Protein AF-G8PJ37-F1 (afdb_monomer_lite)

pLDDT: mean 76.06, std 13.36, range [29.97, 95.06]

Sequence (248 aa):
MKIIFITLLVLAIAFAAFYSIRQGMFDAERVRLVRMLTNNDTRAIQVARAIEAGVTEEKSDTIFKAAGDEFDIELDNKSVTLAWYLIEFFAYTHPEHAYFDWKDNSEDIGPEFDDMLKAHGISKRPDMDLLMQHEMEFASEHTAFPVNLAHYAPIFDKAGLALVTLDANWDSYYVFVVEKSTAYAWRNVTIEDPNKEDRLIIQIVTPPQEDLSKAQDLDEVFDLMMSSPGRIPVPYSASLPLKKILTL

Structure (mmCIF, N/CA/C/O backbone):
data_AF-G8PJ37-F1
#
_entry.id   AF-G8PJ37-F1
#
loop_
_atom_site.group_PDB
_atom_site.id
_atom_site.type_symbol
_atom_site.label_atom_id
_atom_site.label_alt_id
_atom_site.label_comp_id
_atom_site.l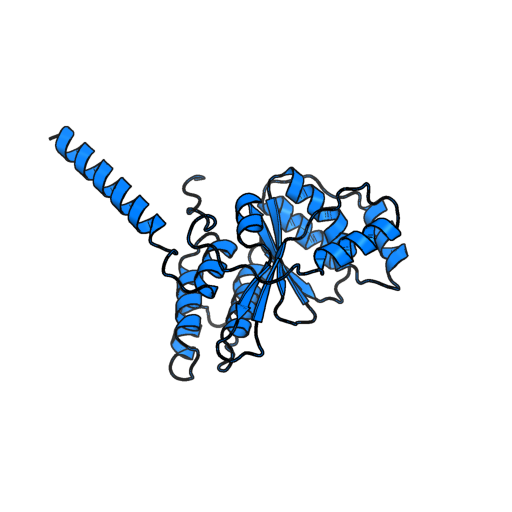abel_asym_id
_atom_site.label_entity_id
_atom_site.label_seq_id
_atom_site.pdbx_PDB_ins_code
_atom_site.Cartn_x
_atom_site.Cartn_y
_atom_site.Cartn_z
_atom_site.occupancy
_atom_site.B_iso_or_equiv
_atom_site.auth_seq_id
_atom_site.auth_comp_id
_atom_site.auth_asym_id
_atom_site.auth_atom_id
_atom_site.pdbx_PDB_model_num
ATOM 1 N N . MET A 1 1 ? -44.346 23.194 -5.898 1.00 58.66 1 MET A N 1
ATOM 2 C CA . MET A 1 1 ? -44.006 21.756 -5.782 1.00 58.66 1 MET A CA 1
ATOM 3 C C . MET A 1 1 ? -42.632 21.415 -6.368 1.00 58.66 1 MET A C 1
ATOM 5 O O . MET A 1 1 ? -41.792 20.971 -5.604 1.00 58.66 1 MET A O 1
ATOM 9 N N . LYS A 1 2 ? -42.340 21.695 -7.654 1.00 54.59 2 LYS A N 1
ATOM 10 C CA . LYS A 1 2 ? -41.010 21.431 -8.262 1.00 54.59 2 LYS A CA 1
ATOM 11 C C . LYS A 1 2 ? -39.829 22.117 -7.553 1.00 54.59 2 LYS A C 1
ATOM 13 O O . LYS A 1 2 ? -38.815 21.475 -7.338 1.00 54.59 2 LYS A O 1
ATOM 18 N N . ILE A 1 3 ? -39.978 23.381 -7.141 1.00 68.56 3 ILE A N 1
ATOM 19 C CA . ILE A 1 3 ? -38.906 24.135 -6.459 1.00 68.56 3 ILE A CA 1
ATOM 20 C C . ILE A 1 3 ? -38.552 23.496 -5.108 1.00 68.56 3 ILE A C 1
ATOM 22 O O . ILE A 1 3 ? -37.389 23.235 -4.855 1.00 68.56 3 ILE A O 1
ATOM 26 N N . ILE A 1 4 ? -39.554 23.137 -4.298 1.00 73.31 4 ILE A N 1
ATOM 27 C CA . ILE A 1 4 ? -39.364 22.483 -2.989 1.00 73.31 4 ILE A CA 1
ATOM 28 C C . ILE A 1 4 ? -38.651 21.132 -3.141 1.00 73.31 4 ILE A C 1
ATOM 30 O O . ILE A 1 4 ? -37.769 20.806 -2.354 1.00 73.31 4 ILE A O 1
ATOM 34 N N . PHE A 1 5 ? -38.999 20.365 -4.178 1.00 72.69 5 PHE A N 1
ATOM 35 C CA . PHE A 1 5 ? -38.374 19.073 -4.457 1.00 72.69 5 PHE A CA 1
ATOM 36 C C . PHE A 1 5 ? -36.902 19.222 -4.870 1.00 72.69 5 PHE A C 1
ATOM 38 O O . PHE A 1 5 ? -36.055 18.467 -4.405 1.00 72.69 5 PHE A O 1
ATOM 45 N N . ILE A 1 6 ? -36.579 20.238 -5.679 1.00 74.00 6 ILE A N 1
ATOM 46 C CA . ILE A 1 6 ? -35.195 20.561 -6.058 1.00 74.00 6 ILE A CA 1
ATOM 47 C C . ILE A 1 6 ? -34.399 21.023 -4.832 1.00 74.00 6 ILE A C 1
ATOM 49 O O . ILE A 1 6 ? -33.277 20.572 -4.636 1.00 74.00 6 ILE A O 1
ATOM 53 N N . THR A 1 7 ? -34.975 21.863 -3.967 1.00 73.81 7 THR A N 1
ATOM 54 C CA . THR A 1 7 ? -34.299 22.330 -2.748 1.00 73.81 7 THR A CA 1
ATOM 55 C C . THR A 1 7 ? -34.031 21.187 -1.767 1.00 73.81 7 THR A C 1
ATOM 57 O O . THR A 1 7 ? -32.933 21.112 -1.228 1.00 73.81 7 THR A O 1
ATOM 60 N N . LEU A 1 8 ? -34.983 20.264 -1.576 1.00 74.38 8 LEU A N 1
ATOM 61 C CA . LEU A 1 8 ? -34.795 19.070 -0.740 1.00 74.38 8 LEU A CA 1
ATOM 62 C C . LEU A 1 8 ? -33.757 18.110 -1.322 1.00 74.38 8 LEU A C 1
ATOM 64 O O . LEU A 1 8 ? -32.950 17.572 -0.571 1.00 74.38 8 LEU A O 1
ATOM 68 N N . LEU A 1 9 ? -33.737 17.928 -2.644 1.00 70.75 9 LEU A N 1
ATOM 69 C CA . LEU A 1 9 ? -32.734 17.105 -3.316 1.00 70.75 9 LEU A CA 1
ATOM 70 C C . LEU A 1 9 ? -31.332 17.718 -3.182 1.00 70.75 9 LEU A C 1
ATOM 72 O O . LEU A 1 9 ? -30.391 17.012 -2.841 1.00 70.75 9 LEU A O 1
ATOM 76 N N . VAL A 1 10 ? -31.194 19.033 -3.370 1.00 72.56 10 VAL A N 1
ATOM 77 C CA . VAL A 1 10 ? -29.923 19.752 -3.180 1.00 72.56 10 VAL A CA 1
ATOM 78 C C . VAL A 1 10 ? -29.470 19.700 -1.721 1.00 72.56 10 VAL A C 1
ATOM 80 O O . VAL A 1 10 ? -28.292 19.475 -1.474 1.00 72.56 10 VAL A O 1
ATOM 83 N N . LEU A 1 11 ? -30.380 19.836 -0.751 1.00 71.50 11 LEU A N 1
ATOM 84 C CA . LEU A 1 11 ? -30.057 19.678 0.671 1.00 71.50 11 LEU A CA 1
ATOM 85 C C . LEU A 1 11 ? -29.665 18.243 1.020 1.00 71.50 11 LEU A C 1
ATOM 87 O O . LEU A 1 11 ? -28.733 18.058 1.789 1.00 71.50 11 LEU A O 1
ATOM 91 N N . ALA A 1 12 ? -30.325 17.235 0.450 1.00 65.50 12 ALA A N 1
ATOM 92 C CA . ALA A 1 12 ? -29.968 15.835 0.654 1.00 65.50 12 ALA A CA 1
ATOM 93 C C . ALA A 1 12 ? -28.603 15.505 0.033 1.00 65.50 12 ALA A C 1
ATOM 95 O O . ALA A 1 12 ? -27.807 14.822 0.667 1.00 65.50 12 ALA A O 1
ATOM 96 N N . ILE A 1 13 ? -28.295 16.041 -1.153 1.00 66.25 13 ILE A N 1
ATOM 97 C CA . ILE A 1 13 ? -26.982 15.904 -1.801 1.00 66.25 13 ILE A CA 1
ATOM 98 C C . ILE A 1 13 ? -25.911 16.648 -1.001 1.00 66.25 13 ILE A C 1
ATOM 100 O O . ILE A 1 13 ? -24.858 16.084 -0.735 1.00 66.25 13 ILE A O 1
ATOM 104 N N . ALA A 1 14 ? -26.176 17.882 -0.566 1.00 60.84 14 ALA A N 1
ATOM 105 C CA . ALA A 1 14 ? -25.247 18.661 0.247 1.00 60.84 14 ALA A CA 1
ATOM 106 C C . ALA A 1 14 ? -25.023 18.017 1.620 1.00 60.84 14 ALA A C 1
ATOM 108 O O . ALA A 1 14 ? -23.898 17.992 2.102 1.00 60.84 14 ALA A O 1
ATOM 109 N N . PHE A 1 15 ? -26.063 17.445 2.231 1.00 61.25 15 PHE A N 1
ATOM 110 C CA . PHE A 1 15 ? -25.960 16.718 3.490 1.00 61.25 15 PHE A CA 1
ATOM 111 C C . PHE A 1 15 ? -25.233 15.387 3.307 1.00 61.25 15 PHE A C 1
ATOM 113 O O . PHE A 1 15 ? -24.365 15.078 4.109 1.00 61.25 15 PHE A O 1
ATOM 120 N N . ALA A 1 16 ? -25.502 14.630 2.242 1.00 54.88 16 ALA A N 1
ATOM 121 C CA . ALA A 1 16 ? -24.780 13.400 1.927 1.00 54.88 16 ALA A CA 1
ATOM 122 C C . ALA A 1 16 ? -23.306 13.674 1.596 1.00 54.88 16 ALA A C 1
ATOM 124 O O . ALA A 1 16 ? -22.433 12.958 2.079 1.00 54.88 16 ALA A O 1
ATOM 125 N N . ALA A 1 17 ? -23.012 14.740 0.848 1.00 53.41 17 ALA A N 1
ATOM 126 C CA . ALA A 1 17 ? -21.655 15.190 0.559 1.00 53.41 17 ALA A CA 1
ATOM 127 C C . ALA A 1 17 ? -20.948 15.657 1.837 1.00 53.41 17 ALA A C 1
ATOM 129 O O . ALA A 1 17 ? -19.848 15.205 2.126 1.00 53.41 17 ALA A O 1
ATOM 130 N N . PHE A 1 18 ? -21.598 16.479 2.663 1.00 56.69 18 PHE A N 1
ATOM 131 C CA . PHE A 1 18 ? -21.053 16.942 3.941 1.00 56.69 18 PHE A CA 1
ATOM 132 C C . PHE A 1 18 ? -20.860 15.800 4.947 1.00 56.69 18 PHE A C 1
ATOM 134 O O . PHE A 1 18 ? -19.875 15.776 5.680 1.00 56.69 18 PHE A O 1
ATOM 141 N N . TYR A 1 19 ? -21.771 14.829 4.969 1.00 52.56 19 TYR A N 1
ATOM 142 C CA . TYR A 1 19 ? -21.678 13.636 5.803 1.00 52.56 19 TYR A CA 1
ATOM 143 C C . TYR A 1 19 ? -20.553 12.719 5.324 1.00 52.56 19 TYR A C 1
ATOM 145 O O . TYR A 1 19 ? -19.782 12.250 6.149 1.00 52.56 19 TYR A O 1
ATOM 153 N N . SER A 1 20 ? -20.385 12.547 4.010 1.00 51.16 20 SER A N 1
ATOM 154 C CA . SER A 1 20 ? -19.266 11.796 3.421 1.00 51.16 20 SER A CA 1
ATOM 155 C C . SER A 1 20 ? -17.921 12.488 3.669 1.00 51.16 20 SER A C 1
ATOM 157 O O . SER A 1 20 ? -16.950 11.823 3.992 1.00 51.16 20 SER A O 1
ATOM 159 N N . ILE A 1 21 ? -17.877 13.825 3.625 1.00 50.47 21 ILE A N 1
ATOM 160 C CA . ILE A 1 21 ? -16.694 14.630 3.979 1.00 50.47 21 ILE A CA 1
ATOM 161 C C . ILE A 1 21 ? -16.389 14.543 5.487 1.00 50.47 21 ILE A C 1
ATOM 163 O O . ILE A 1 21 ? -15.227 14.541 5.888 1.00 50.47 21 ILE A O 1
ATOM 167 N N . ARG A 1 22 ? -17.413 14.448 6.349 1.00 56.88 22 ARG A N 1
ATOM 168 C CA . ARG A 1 22 ? -17.234 14.222 7.795 1.00 56.88 22 ARG A CA 1
ATOM 169 C C . ARG A 1 22 ? -16.899 12.772 8.153 1.00 56.88 22 ARG A C 1
ATOM 171 O O . ARG A 1 22 ? -16.320 12.548 9.217 1.00 56.88 22 ARG A O 1
ATOM 178 N N . GLN A 1 23 ? -17.244 11.800 7.309 1.00 56.50 23 GLN A N 1
ATOM 179 C CA . GLN A 1 23 ? -16.864 10.398 7.477 1.00 56.50 23 GLN A CA 1
ATOM 180 C C . GLN A 1 23 ? -15.371 10.230 7.186 1.00 56.50 23 GLN A C 1
ATOM 182 O O . GLN A 1 23 ? -14.962 10.035 6.051 1.00 56.50 23 GLN A O 1
ATOM 187 N N . GLY A 1 24 ? -14.551 10.305 8.229 1.00 58.78 24 GLY A N 1
ATOM 188 C CA . GLY A 1 24 ? -13.107 10.090 8.124 1.00 58.78 24 GLY A CA 1
ATOM 189 C C . GLY A 1 24 ? -12.291 11.150 8.843 1.00 58.78 24 GLY A C 1
ATOM 190 O O . GLY A 1 24 ? -11.240 10.839 9.380 1.00 58.78 24 GLY A O 1
ATOM 191 N N . MET A 1 25 ? -12.797 12.380 8.950 1.00 65.31 25 MET A N 1
ATOM 192 C CA . MET A 1 25 ? -12.026 13.492 9.521 1.00 65.31 25 MET A CA 1
ATOM 193 C C . MET A 1 25 ? -11.820 13.383 11.044 1.00 65.31 25 MET A C 1
ATOM 195 O O . MET A 1 25 ? -10.846 13.905 11.575 1.00 65.31 25 MET A O 1
ATOM 199 N N . PHE A 1 26 ? -12.737 12.706 11.742 1.00 71.19 26 PHE A N 1
ATOM 200 C CA . PHE A 1 26 ? -12.644 12.403 13.180 1.00 71.19 26 PHE A CA 1
ATOM 201 C C . PHE A 1 26 ? -12.265 10.947 13.460 1.00 71.19 26 PHE A C 1
ATOM 203 O O . PHE A 1 26 ? -12.240 10.532 14.616 1.00 71.19 26 PHE A O 1
ATOM 210 N N . ASP A 1 27 ? -12.032 10.159 12.411 1.00 79.62 27 ASP A N 1
ATOM 211 C CA . ASP A 1 27 ? -11.590 8.787 12.589 1.00 79.62 27 ASP A CA 1
ATOM 212 C C . ASP A 1 27 ? -10.133 8.786 13.078 1.00 79.62 27 ASP A C 1
ATOM 214 O O . ASP A 1 27 ? -9.320 9.640 12.703 1.00 79.62 27 ASP A O 1
ATOM 218 N N . ALA A 1 28 ? -9.797 7.807 13.919 1.00 84.62 28 ALA A N 1
ATOM 219 C CA . ALA A 1 28 ? -8.421 7.588 14.338 1.00 84.62 28 ALA A CA 1
ATOM 220 C C . ALA A 1 28 ? -7.507 7.354 13.124 1.00 84.62 28 ALA A C 1
ATOM 222 O O . ALA A 1 28 ? -7.957 6.975 12.041 1.00 84.62 28 ALA A O 1
ATOM 223 N N . GLU A 1 29 ? -6.208 7.570 13.305 1.00 85.44 29 GLU A N 1
ATOM 224 C CA . GLU A 1 29 ? -5.195 7.469 12.245 1.00 85.44 29 GLU A CA 1
ATOM 225 C C . GLU A 1 29 ? -5.228 6.113 11.526 1.00 85.44 29 GLU A C 1
ATOM 227 O O . GLU A 1 29 ? -5.311 6.077 10.300 1.00 85.44 29 GLU A O 1
ATOM 232 N N . ARG A 1 30 ? -5.301 5.012 12.286 1.00 87.44 30 ARG A N 1
ATOM 233 C CA . ARG A 1 30 ? -5.456 3.640 11.770 1.00 87.44 30 ARG A CA 1
ATOM 234 C C . ARG A 1 30 ? -6.710 3.458 10.912 1.00 87.44 30 ARG A C 1
ATOM 236 O O . ARG A 1 30 ? -6.659 2.861 9.845 1.00 87.44 30 ARG A O 1
ATOM 243 N N . VAL A 1 31 ? -7.839 4.030 11.323 1.00 87.69 31 VAL A N 1
ATOM 244 C CA . VAL A 1 31 ? -9.095 3.946 10.560 1.00 87.69 31 VAL A CA 1
ATOM 245 C C . VAL A 1 31 ? -9.014 4.775 9.273 1.00 87.69 31 VAL A C 1
ATOM 247 O O . VAL A 1 31 ? -9.519 4.353 8.232 1.00 87.69 31 VAL A O 1
ATOM 250 N N . ARG A 1 32 ? -8.355 5.940 9.312 1.00 85.25 32 ARG A N 1
ATOM 251 C CA . ARG A 1 32 ? -8.087 6.754 8.117 1.00 85.25 32 ARG A CA 1
ATOM 252 C C . ARG A 1 32 ? -7.156 6.037 7.134 1.00 85.25 32 ARG A C 1
ATOM 254 O O . ARG A 1 32 ? -7.421 6.095 5.936 1.00 85.25 32 ARG A O 1
ATOM 261 N N . LEU A 1 33 ? -6.144 5.320 7.627 1.00 86.56 33 LEU A N 1
ATOM 262 C CA . LEU A 1 33 ? -5.297 4.452 6.807 1.00 86.56 33 LEU A CA 1
ATOM 263 C C . LEU A 1 33 ? -6.152 3.403 6.085 1.00 86.56 33 LEU A C 1
ATOM 265 O O . LEU A 1 33 ? -6.134 3.353 4.862 1.00 86.56 33 LEU A O 1
ATOM 269 N N . VAL A 1 34 ? -6.995 2.650 6.800 1.00 89.06 34 VAL A N 1
ATOM 270 C CA . VAL A 1 34 ? -7.871 1.645 6.165 1.00 89.06 34 VAL A CA 1
ATOM 271 C C . VAL A 1 34 ? -8.777 2.250 5.101 1.00 89.06 34 VAL A C 1
ATOM 273 O O . VAL A 1 34 ? -8.936 1.670 4.030 1.00 89.06 34 VAL A O 1
ATOM 276 N N . ARG A 1 35 ? -9.344 3.437 5.339 1.00 87.06 35 ARG A N 1
ATOM 277 C CA . ARG A 1 35 ? -10.140 4.136 4.318 1.00 87.06 35 ARG A CA 1
ATOM 278 C C . ARG A 1 35 ? -9.349 4.417 3.050 1.00 87.06 35 ARG A C 1
ATOM 280 O O . ARG A 1 35 ? -9.908 4.276 1.966 1.00 87.06 35 ARG A O 1
ATOM 287 N N . MET A 1 36 ? -8.098 4.847 3.199 1.00 84.31 36 MET A N 1
ATOM 288 C CA . MET A 1 36 ? -7.200 5.105 2.079 1.00 84.31 36 MET A CA 1
ATOM 289 C C . MET A 1 36 ? -6.943 3.825 1.285 1.00 84.31 36 MET A C 1
ATOM 291 O O . MET A 1 36 ? -7.171 3.820 0.080 1.00 84.31 36 MET A O 1
ATOM 295 N N . LEU A 1 37 ? -6.533 2.757 1.972 1.00 85.88 37 LEU A N 1
ATOM 296 C CA . LEU A 1 37 ? -6.160 1.478 1.364 1.00 85.88 37 LEU A CA 1
ATOM 297 C C . LEU A 1 37 ? -7.330 0.824 0.637 1.00 85.88 37 LEU A C 1
ATOM 299 O O . LEU A 1 37 ? -7.210 0.404 -0.498 1.00 85.88 37 LEU A O 1
ATOM 303 N N . THR A 1 38 ? -8.485 0.793 1.288 1.00 84.25 38 THR A N 1
ATOM 304 C CA . THR A 1 38 ? -9.632 -0.011 0.847 1.00 84.25 38 THR A CA 1
ATOM 305 C C . THR A 1 38 ? -10.645 0.791 0.033 1.00 84.25 38 THR A C 1
ATOM 307 O O . THR A 1 38 ? -11.774 0.352 -0.174 1.00 84.25 38 THR A O 1
ATOM 310 N N . ASN A 1 39 ? -10.296 2.021 -0.370 1.00 80.38 39 ASN A N 1
ATOM 311 C CA . ASN A 1 39 ? -11.197 2.941 -1.072 1.00 80.38 39 ASN A CA 1
ATOM 312 C C . ASN A 1 39 ? -12.551 3.150 -0.342 1.00 80.38 39 ASN A C 1
ATOM 314 O O . ASN A 1 39 ? -13.625 3.212 -0.948 1.00 80.38 39 ASN A O 1
ATOM 318 N N . ASN A 1 40 ? -12.494 3.299 0.985 1.00 80.44 40 ASN A N 1
ATOM 319 C CA . ASN A 1 40 ? -13.634 3.316 1.914 1.00 80.44 40 ASN A CA 1
ATOM 320 C C . ASN A 1 40 ? -14.521 2.059 1.904 1.00 80.44 40 ASN A C 1
ATOM 322 O O . ASN A 1 40 ? -15.756 2.178 1.962 1.00 80.44 40 ASN A O 1
ATOM 326 N N . ASP A 1 41 ? -13.929 0.867 1.894 1.00 83.69 41 ASP A N 1
ATOM 327 C CA . ASP A 1 41 ? -14.702 -0.344 2.146 1.00 83.69 41 ASP A CA 1
ATOM 328 C C . ASP A 1 41 ? -15.376 -0.274 3.528 1.00 83.69 41 ASP A C 1
ATOM 330 O O . ASP A 1 41 ? -14.751 -0.034 4.564 1.00 83.69 41 ASP A O 1
ATOM 334 N N . THR A 1 42 ? -16.700 -0.443 3.550 1.00 82.94 42 THR A N 1
ATOM 335 C CA . THR A 1 42 ? -17.489 -0.231 4.772 1.00 82.94 42 THR A CA 1
ATOM 336 C C . THR A 1 42 ? -17.204 -1.291 5.831 1.00 82.94 42 THR A C 1
ATOM 338 O O . THR A 1 42 ? -17.206 -0.960 7.019 1.00 82.94 42 THR A O 1
ATOM 341 N N . ARG A 1 43 ? -16.950 -2.538 5.423 1.00 83.44 43 ARG A N 1
ATOM 342 C CA . ARG A 1 43 ? -16.651 -3.641 6.338 1.00 83.44 43 ARG A CA 1
ATOM 343 C C . ARG A 1 43 ? -15.259 -3.458 6.932 1.00 83.44 43 ARG A C 1
ATOM 345 O O . ARG A 1 43 ? -15.124 -3.495 8.152 1.00 83.44 43 ARG A O 1
ATOM 352 N N . ALA A 1 44 ? -14.267 -3.125 6.111 1.00 86.88 44 ALA A N 1
ATOM 353 C CA . ALA A 1 44 ? -12.914 -2.855 6.582 1.00 86.88 44 ALA A CA 1
ATOM 354 C C . ALA A 1 44 ? -12.861 -1.682 7.563 1.00 86.88 44 ALA A C 1
ATOM 356 O O . ALA A 1 44 ? -12.217 -1.769 8.606 1.00 86.88 44 ALA A O 1
ATOM 357 N N . ILE A 1 45 ? -13.612 -0.606 7.302 1.00 86.75 45 ILE A N 1
ATOM 358 C CA . ILE A 1 45 ? -13.730 0.517 8.245 1.00 86.75 45 ILE A CA 1
ATOM 359 C C . ILE A 1 45 ? -14.343 0.067 9.580 1.00 86.75 45 ILE A C 1
ATOM 361 O O . ILE A 1 45 ? -13.928 0.547 10.638 1.00 86.75 45 ILE A O 1
ATOM 365 N N . GLN A 1 46 ? -15.352 -0.808 9.556 1.00 85.44 46 GLN A N 1
ATOM 366 C CA . GLN A 1 46 ? -15.969 -1.328 10.781 1.00 85.44 46 GLN A CA 1
ATOM 367 C C . GLN A 1 46 ? -14.973 -2.156 11.597 1.00 85.44 46 GLN A C 1
ATOM 369 O O . GLN A 1 46 ? -14.860 -1.927 12.802 1.00 85.44 46 GLN A O 1
ATOM 374 N N . VAL A 1 47 ? -14.211 -3.036 10.943 1.00 88.25 47 VAL A N 1
ATOM 375 C CA . VAL A 1 47 ? -13.148 -3.831 11.577 1.00 88.25 47 VAL A CA 1
ATOM 376 C C . VAL A 1 47 ? -12.071 -2.921 12.165 1.00 88.25 47 VAL A C 1
ATOM 378 O O . VAL A 1 47 ? -11.764 -3.019 13.350 1.00 88.25 47 VAL A O 1
ATOM 381 N N . ALA A 1 48 ? -11.577 -1.951 11.394 1.00 89.50 48 ALA A N 1
ATOM 382 C CA . ALA A 1 48 ? -10.562 -1.002 11.848 1.00 89.50 48 ALA A CA 1
ATOM 383 C C . ALA A 1 48 ? -11.009 -0.210 13.086 1.00 89.50 48 ALA A C 1
ATOM 385 O O . ALA A 1 48 ? -10.230 0.008 14.011 1.00 89.50 48 ALA A O 1
ATOM 386 N N . ARG A 1 49 ? -12.281 0.209 13.133 1.00 88.12 49 ARG A N 1
ATOM 387 C CA . ARG A 1 49 ? -12.859 0.888 14.305 1.00 88.12 49 ARG A CA 1
ATOM 388 C C . ARG A 1 49 ? -12.974 -0.037 15.512 1.00 88.12 49 ARG A C 1
ATOM 390 O O . ARG A 1 49 ? -12.791 0.430 16.635 1.00 88.12 49 ARG A O 1
ATOM 397 N N . ALA A 1 50 ? -13.285 -1.313 15.293 1.00 86.38 50 ALA A N 1
ATOM 398 C CA . ALA A 1 50 ? -13.347 -2.306 16.357 1.00 86.38 50 ALA A CA 1
ATOM 399 C C . ALA A 1 50 ? -11.953 -2.573 16.955 1.00 86.38 50 ALA A C 1
ATOM 401 O O . ALA A 1 50 ? -11.811 -2.514 18.175 1.00 86.38 50 ALA A O 1
ATOM 402 N N . ILE A 1 51 ? -10.925 -2.736 16.112 1.00 87.88 51 ILE A N 1
ATOM 403 C CA . ILE A 1 51 ? -9.516 -2.850 16.533 1.00 87.88 51 ILE A CA 1
ATOM 404 C C . ILE A 1 51 ? -9.079 -1.588 17.297 1.00 87.88 51 ILE A C 1
ATOM 406 O O . ILE A 1 51 ? -8.510 -1.666 18.389 1.00 87.88 51 ILE A O 1
ATOM 410 N N . GLU A 1 52 ? -9.408 -0.399 16.781 1.00 86.62 52 GLU A N 1
ATOM 411 C CA . GLU A 1 52 ? -9.050 0.873 17.419 1.00 86.62 52 GLU A CA 1
ATOM 412 C C . GLU A 1 52 ? -9.653 1.022 18.825 1.00 86.62 52 GLU A C 1
ATOM 414 O O . GLU A 1 52 ? -8.986 1.512 19.744 1.00 86.62 52 GLU A O 1
ATOM 419 N N . ALA A 1 53 ? -10.887 0.547 19.026 1.00 84.62 53 ALA A N 1
ATOM 420 C CA . ALA A 1 53 ? -11.581 0.565 20.315 1.00 84.62 53 ALA A CA 1
ATOM 421 C C . ALA A 1 53 ? -10.954 -0.360 21.382 1.00 84.62 53 ALA A C 1
ATOM 423 O O . ALA A 1 53 ? -11.431 -0.379 22.525 1.00 84.62 53 ALA A O 1
ATOM 424 N N . GLY A 1 54 ? -9.897 -1.097 21.030 1.00 76.50 54 GLY A N 1
ATOM 425 C CA . GLY A 1 54 ? -9.182 -2.020 21.900 1.00 76.50 54 GLY A CA 1
ATOM 426 C C . GLY A 1 54 ? -9.513 -3.464 21.569 1.00 76.50 54 GLY A C 1
ATOM 427 O O . GLY A 1 54 ? -10.684 -3.848 21.584 1.00 76.50 54 GLY A O 1
ATOM 428 N N . VAL A 1 55 ? -8.465 -4.245 21.329 1.00 75.69 55 VAL A N 1
ATOM 429 C CA . VAL A 1 55 ? -8.546 -5.694 21.229 1.00 75.69 55 VAL A CA 1
ATOM 430 C C . VAL A 1 55 ? -8.488 -6.252 22.654 1.00 75.69 55 VAL A C 1
ATOM 432 O O . VAL A 1 55 ? -7.569 -5.964 23.410 1.00 75.69 55 VAL A O 1
ATOM 435 N N . THR A 1 56 ? -9.533 -6.959 23.070 1.00 75.81 56 THR A N 1
ATOM 436 C CA . THR A 1 56 ? -9.614 -7.647 24.368 1.00 75.81 56 THR A CA 1
ATOM 437 C C . THR A 1 56 ? -10.287 -8.994 24.149 1.00 75.81 56 THR A C 1
ATOM 439 O O . THR A 1 56 ? -11.003 -9.146 23.161 1.00 75.81 56 THR A O 1
ATOM 442 N N . GLU A 1 57 ? -10.143 -9.946 25.074 1.00 77.44 57 GLU A N 1
ATOM 443 C CA . GLU A 1 57 ? -10.871 -11.228 24.994 1.00 77.44 57 GLU A CA 1
ATOM 444 C C . GLU A 1 57 ? -12.395 -11.038 24.859 1.00 77.44 57 GLU A C 1
ATOM 446 O O . GLU A 1 57 ? -13.056 -11.769 24.137 1.00 77.44 57 GLU A O 1
ATOM 451 N N . GLU A 1 58 ? -12.970 -10.016 25.503 1.00 75.81 58 GLU A N 1
ATOM 452 C CA . GLU A 1 58 ? -14.408 -9.714 25.409 1.00 75.81 58 GLU A CA 1
ATOM 453 C C . GLU A 1 58 ? -14.815 -9.147 24.032 1.00 75.81 58 GLU A C 1
ATOM 455 O O . GLU A 1 58 ? -15.964 -9.273 23.604 1.00 75.81 58 GLU A O 1
ATOM 460 N N . LYS A 1 59 ? -13.883 -8.492 23.331 1.00 76.31 59 LYS A N 1
ATOM 461 C CA . LYS A 1 59 ? -14.139 -7.805 22.056 1.00 76.31 59 LYS A CA 1
ATOM 462 C C . LYS A 1 59 ? -13.628 -8.567 20.838 1.00 76.31 59 LYS A C 1
ATOM 464 O O . LYS A 1 59 ? -14.068 -8.245 19.732 1.00 76.31 59 LYS A O 1
ATOM 469 N N . SER A 1 60 ? -12.759 -9.561 21.013 1.00 77.50 60 SER A N 1
ATOM 470 C CA . SER A 1 60 ? -12.205 -10.382 19.932 1.00 77.50 60 SER A CA 1
ATOM 471 C C . SER A 1 60 ? -13.324 -11.018 19.112 1.00 77.50 60 SER A C 1
ATOM 473 O O . SER A 1 60 ? -13.353 -10.827 17.904 1.00 77.50 60 SER A O 1
ATOM 475 N N . ASP A 1 61 ? -14.333 -11.617 19.751 1.00 76.06 61 ASP A N 1
ATOM 476 C CA . ASP A 1 61 ? -15.520 -12.184 19.089 1.00 76.06 61 ASP A CA 1
ATOM 477 C C . ASP A 1 61 ? -16.248 -11.183 18.178 1.00 76.06 61 ASP A C 1
ATOM 479 O O . ASP A 1 61 ? -16.810 -11.546 17.143 1.00 76.06 61 ASP A O 1
ATOM 483 N N . THR A 1 62 ? -16.282 -9.907 18.572 1.00 73.00 62 THR A N 1
ATOM 484 C CA . THR A 1 62 ? -16.917 -8.847 17.775 1.00 73.00 62 THR A CA 1
ATOM 485 C C . THR A 1 62 ? -16.059 -8.484 16.568 1.00 73.00 62 THR A C 1
ATOM 487 O O . THR A 1 62 ? -16.599 -8.252 15.486 1.00 73.00 62 THR A O 1
ATOM 490 N N . ILE A 1 63 ? -14.735 -8.457 16.741 1.00 76.25 63 ILE A N 1
ATOM 491 C CA . ILE A 1 63 ? -13.777 -8.224 15.657 1.00 76.25 63 ILE A CA 1
ATOM 492 C C . ILE A 1 63 ? -13.807 -9.404 14.680 1.00 76.25 63 ILE A C 1
ATOM 494 O O . ILE A 1 63 ? -13.998 -9.161 13.495 1.00 76.25 63 ILE A O 1
ATOM 498 N N . PHE A 1 64 ? -13.748 -10.652 15.155 1.00 79.06 64 PHE A N 1
ATOM 499 C CA . PHE A 1 64 ? -13.877 -11.869 14.343 1.00 79.06 64 PHE A CA 1
ATOM 500 C C . PHE A 1 64 ? -15.159 -11.858 13.512 1.00 79.06 64 PHE A C 1
ATOM 502 O O . PHE A 1 64 ? -15.113 -11.974 12.292 1.00 79.06 64 PHE A O 1
ATOM 509 N N . LYS A 1 65 ? -16.318 -11.599 14.132 1.00 75.00 65 LYS A N 1
ATOM 510 C CA . LYS A 1 65 ? -17.597 -11.512 13.400 1.00 75.00 65 LYS A CA 1
ATOM 511 C C . LYS A 1 65 ? -17.605 -10.436 12.314 1.00 75.00 65 LYS A C 1
ATOM 513 O O . LYS A 1 65 ? -18.324 -10.579 11.327 1.00 75.00 65 LYS A O 1
ATOM 518 N N . ALA A 1 66 ? -16.863 -9.346 12.501 1.00 73.62 66 ALA A N 1
ATOM 519 C CA . ALA A 1 66 ? -16.759 -8.278 11.513 1.00 73.62 66 ALA A CA 1
ATOM 520 C C . ALA A 1 66 ? -15.721 -8.594 10.417 1.00 73.62 66 ALA A C 1
ATOM 522 O O . ALA A 1 66 ? -15.972 -8.318 9.240 1.00 73.62 66 ALA A O 1
ATOM 523 N N . ALA A 1 67 ? -14.581 -9.182 10.784 1.00 72.38 67 ALA A N 1
ATOM 524 C CA . ALA A 1 67 ? -13.454 -9.485 9.904 1.00 72.38 67 ALA A CA 1
ATOM 525 C C . ALA A 1 67 ? -13.701 -10.740 9.055 1.00 72.38 67 ALA A C 1
ATOM 527 O O . ALA A 1 67 ? -13.476 -10.706 7.849 1.00 72.38 67 ALA A O 1
ATOM 528 N N . GLY A 1 68 ? -14.316 -11.774 9.629 1.00 66.50 68 GLY A N 1
ATOM 529 C CA . GLY A 1 68 ? -14.438 -13.120 9.062 1.00 66.50 68 GLY A CA 1
ATOM 530 C C . GLY A 1 68 ? -13.694 -14.149 9.920 1.00 66.50 68 GLY A C 1
ATOM 531 O O . GLY A 1 68 ? -12.851 -13.781 10.733 1.00 66.50 68 GLY A O 1
ATOM 532 N N . ASP A 1 69 ? -14.016 -15.432 9.740 1.00 58.72 69 ASP A N 1
ATOM 533 C CA . ASP A 1 69 ? -13.522 -16.536 10.584 1.00 58.72 69 ASP A CA 1
ATOM 534 C C . ASP A 1 69 ? -12.052 -16.936 10.304 1.00 58.72 69 ASP A C 1
ATOM 536 O O . ASP A 1 69 ? -11.525 -17.824 10.965 1.00 58.72 69 ASP A O 1
ATOM 540 N N . GLU A 1 70 ? -11.390 -16.301 9.332 1.00 61.31 70 GLU A N 1
ATOM 541 C CA . GLU A 1 70 ? -10.056 -16.673 8.819 1.00 61.31 70 GLU A CA 1
ATOM 542 C C . GLU A 1 70 ? -8.908 -15.813 9.392 1.00 61.31 70 GLU A C 1
ATOM 544 O O . GLU A 1 70 ? -7.760 -15.988 9.008 1.00 61.31 70 GLU A O 1
ATOM 549 N N . PHE A 1 71 ? -9.198 -14.878 10.303 1.00 69.56 71 PHE A N 1
ATOM 550 C CA . PHE A 1 71 ? -8.252 -13.851 10.756 1.00 69.56 71 PHE A CA 1
ATOM 551 C C . PHE A 1 71 ? -7.792 -14.053 12.206 1.00 69.56 71 PHE A C 1
ATOM 553 O O . PHE A 1 71 ? -8.590 -13.851 13.115 1.00 69.56 71 PHE A O 1
ATOM 560 N N . ASP A 1 72 ? -6.513 -14.349 12.450 1.00 68.69 72 ASP A N 1
ATOM 561 C CA . ASP A 1 72 ? -5.969 -14.430 13.814 1.00 68.69 72 ASP A CA 1
ATOM 562 C C . ASP A 1 72 ? -5.791 -13.038 14.452 1.00 68.69 72 ASP A C 1
ATOM 564 O O . ASP A 1 72 ? -5.155 -12.139 13.902 1.00 68.69 72 ASP A O 1
ATOM 568 N N . ILE A 1 73 ? -6.361 -12.856 15.648 1.00 73.44 73 ILE A N 1
ATOM 569 C CA . ILE A 1 73 ? -6.354 -11.580 16.373 1.00 73.44 73 ILE A CA 1
ATOM 570 C C . ILE A 1 73 ? -5.264 -11.571 17.447 1.00 73.44 73 ILE A C 1
ATOM 572 O O . ILE A 1 73 ? -5.347 -12.319 18.424 1.00 73.44 73 ILE A O 1
ATOM 576 N N . GLU A 1 74 ? -4.326 -10.630 17.354 1.00 75.56 74 GLU A N 1
ATOM 577 C CA . GLU A 1 74 ? -3.359 -10.370 18.421 1.00 75.56 74 GLU A CA 1
ATOM 578 C C . GLU A 1 74 ? -3.920 -9.388 19.461 1.00 75.56 74 GLU A C 1
ATOM 580 O O . GLU A 1 74 ? -4.191 -8.217 19.193 1.00 75.56 74 GLU A O 1
ATOM 585 N N . LEU A 1 75 ? -4.106 -9.854 20.697 1.00 72.12 75 LEU A N 1
ATOM 586 C CA . LEU A 1 75 ? -4.784 -9.068 21.735 1.00 72.12 75 LEU A CA 1
ATOM 587 C C . LEU A 1 75 ? -3.982 -7.846 22.210 1.00 72.12 75 LEU A C 1
ATOM 589 O O . LEU A 1 75 ? -4.572 -6.862 22.658 1.00 72.12 75 LEU A O 1
ATOM 593 N N . ASP A 1 76 ? -2.659 -7.887 22.083 1.00 70.44 76 ASP A N 1
ATOM 594 C CA . ASP A 1 76 ? -1.774 -6.921 22.735 1.00 70.44 76 ASP A CA 1
ATOM 595 C C . ASP A 1 76 ? -1.387 -5.735 21.839 1.00 70.44 76 ASP A C 1
ATOM 597 O O . ASP A 1 76 ? -0.834 -4.748 22.333 1.00 70.44 76 ASP A O 1
ATOM 601 N N . ASN A 1 77 ? -1.702 -5.787 20.538 1.00 78.75 77 ASN A N 1
ATOM 602 C CA . ASN A 1 77 ? -1.166 -4.838 19.566 1.00 78.75 77 ASN A CA 1
ATOM 603 C C . ASN A 1 77 ? -2.159 -4.491 18.449 1.00 78.75 77 ASN A C 1
ATOM 605 O O . ASN A 1 77 ? -2.501 -5.314 17.595 1.00 78.75 77 ASN A O 1
ATOM 609 N N . LYS A 1 78 ? -2.602 -3.229 18.415 1.00 84.94 78 LYS A N 1
ATOM 610 C CA . LYS A 1 78 ? -3.599 -2.760 17.438 1.00 84.94 78 LYS A CA 1
ATOM 611 C C . LYS A 1 78 ? -2.994 -2.579 16.058 1.00 84.94 78 LYS A C 1
ATOM 613 O O . LYS A 1 78 ? -3.671 -2.808 15.059 1.00 84.94 78 LYS A O 1
ATOM 618 N N . SER A 1 79 ? -1.759 -2.093 16.010 1.00 82.62 79 SER A N 1
ATOM 619 C CA . SER A 1 79 ? -1.043 -1.818 14.769 1.00 82.62 79 SER A CA 1
ATOM 620 C C . SER A 1 79 ? -0.728 -3.113 14.017 1.00 82.62 79 SER A C 1
ATOM 622 O O . SER A 1 79 ? -1.048 -3.203 12.833 1.00 82.62 79 SER A O 1
ATOM 624 N N . VAL A 1 80 ? -0.212 -4.132 14.710 1.00 82.00 80 VAL A N 1
ATOM 625 C CA . VAL A 1 80 ? 0.065 -5.461 14.134 1.00 82.00 80 VAL A CA 1
ATOM 626 C C . VAL A 1 80 ? -1.222 -6.179 13.746 1.00 82.00 80 VAL A C 1
ATOM 628 O O . VAL A 1 80 ? -1.347 -6.593 12.597 1.00 82.00 80 VAL A O 1
ATOM 631 N N . THR A 1 81 ? -2.227 -6.216 14.629 1.00 84.94 81 THR A N 1
ATOM 632 C CA . THR A 1 81 ? -3.550 -6.786 14.304 1.00 84.94 81 THR A CA 1
ATOM 633 C C . THR A 1 81 ? -4.140 -6.147 13.050 1.00 84.94 81 THR A C 1
ATOM 635 O O . THR A 1 81 ? -4.659 -6.832 12.173 1.00 84.94 81 THR A O 1
ATOM 638 N N . LEU A 1 82 ? -4.058 -4.819 12.931 1.00 87.25 82 LEU A N 1
ATOM 639 C CA . LEU A 1 82 ? -4.568 -4.132 11.754 1.00 87.25 82 LEU A CA 1
ATOM 640 C C . LEU A 1 82 ? -3.794 -4.498 10.484 1.00 87.25 82 LEU A C 1
ATOM 642 O O . LEU A 1 82 ? -4.412 -4.688 9.438 1.00 87.25 82 LEU A O 1
ATOM 646 N N . ALA A 1 83 ? -2.466 -4.543 10.553 1.00 86.00 83 ALA A N 1
ATOM 647 C CA . ALA A 1 83 ? -1.641 -4.856 9.398 1.00 86.00 83 ALA A CA 1
ATOM 648 C C . ALA A 1 83 ? -1.872 -6.299 8.914 1.00 86.00 83 ALA A C 1
ATOM 650 O O . ALA A 1 83 ? -2.079 -6.488 7.717 1.00 86.00 83 ALA A O 1
ATOM 651 N N . TRP A 1 84 ? -1.994 -7.275 9.821 1.00 85.25 84 TRP A N 1
ATOM 652 C CA . TRP A 1 84 ? -2.394 -8.642 9.462 1.00 85.25 84 TRP A CA 1
ATOM 653 C C . TRP A 1 84 ? -3.787 -8.708 8.841 1.00 85.25 84 TRP A C 1
ATOM 655 O O . TRP A 1 84 ? -3.964 -9.360 7.818 1.00 85.25 84 TRP A O 1
ATOM 665 N N . TYR A 1 85 ? -4.764 -7.972 9.383 1.00 87.00 85 TYR A N 1
ATOM 666 C CA . TYR A 1 85 ? -6.098 -7.909 8.777 1.00 87.00 85 TYR A CA 1
ATOM 667 C C . TYR A 1 85 ? -6.045 -7.386 7.335 1.00 87.00 85 TYR A C 1
ATOM 669 O O . TYR A 1 85 ? -6.727 -7.908 6.453 1.00 87.00 85 TYR A O 1
ATOM 677 N N . LEU A 1 86 ? -5.239 -6.350 7.086 1.00 87.94 86 LEU A N 1
ATOM 678 C CA . LEU A 1 86 ? -5.064 -5.792 5.748 1.00 87.94 86 LEU A CA 1
ATOM 679 C C . LEU A 1 86 ? -4.386 -6.784 4.794 1.00 87.94 86 LEU A C 1
ATOM 681 O O . LEU A 1 86 ? -4.755 -6.825 3.625 1.00 87.94 86 LEU A O 1
ATOM 685 N N . ILE A 1 87 ? -3.445 -7.591 5.279 1.00 87.44 87 ILE A N 1
ATOM 686 C CA . ILE A 1 87 ? -2.789 -8.626 4.474 1.00 87.44 87 ILE A CA 1
ATOM 687 C C . ILE A 1 87 ? -3.779 -9.742 4.123 1.00 87.44 87 ILE A C 1
ATOM 689 O O . ILE A 1 87 ? -4.067 -9.955 2.947 1.00 87.44 87 ILE A O 1
ATOM 693 N N . GLU A 1 88 ? -4.370 -10.385 5.130 1.00 85.75 88 GLU A N 1
ATOM 694 C CA . GLU A 1 88 ? -5.256 -11.541 4.941 1.00 85.75 88 GLU A CA 1
ATOM 695 C C . GLU A 1 88 ? -6.486 -11.195 4.098 1.00 85.75 88 GLU A C 1
ATOM 697 O O . GLU A 1 88 ? -6.879 -11.930 3.193 1.00 85.75 88 GLU A O 1
ATOM 702 N N . PHE A 1 89 ? -7.100 -10.039 4.365 1.00 85.31 89 PHE A N 1
ATOM 703 C CA . PHE A 1 89 ? -8.342 -9.679 3.695 1.00 85.31 89 PHE A CA 1
ATOM 704 C C . PHE A 1 89 ? -8.131 -8.953 2.367 1.00 85.31 89 PHE A C 1
ATOM 706 O O . PHE A 1 89 ? -9.004 -9.053 1.512 1.00 85.31 89 PHE A O 1
ATOM 713 N N . PHE A 1 90 ? -7.039 -8.207 2.173 1.00 86.75 90 PHE A N 1
ATOM 714 C CA . PHE A 1 90 ? -6.830 -7.430 0.944 1.00 86.75 90 PHE A CA 1
ATOM 715 C C . PHE A 1 90 ? -5.658 -7.940 0.118 1.00 86.75 90 PHE A C 1
ATOM 717 O O . PHE A 1 90 ? -5.881 -8.261 -1.042 1.00 86.75 90 PHE A O 1
ATOM 724 N N . ALA A 1 91 ? -4.456 -8.065 0.683 1.00 86.38 91 ALA A N 1
ATOM 725 C CA . ALA A 1 91 ? -3.266 -8.436 -0.091 1.00 86.38 91 ALA A CA 1
ATOM 726 C C . ALA A 1 91 ? -3.419 -9.758 -0.853 1.00 86.38 91 ALA A C 1
ATOM 728 O O . ALA A 1 91 ? -3.008 -9.844 -2.000 1.00 86.38 91 ALA A O 1
ATOM 729 N N . TYR A 1 92 ? -4.051 -10.765 -0.250 1.00 83.69 92 TYR A N 1
ATOM 730 C CA . TYR A 1 92 ? -4.204 -12.075 -0.895 1.00 83.69 92 TYR A CA 1
ATOM 731 C C . TYR A 1 92 ? -5.478 -12.240 -1.727 1.00 83.69 92 TYR A C 1
ATOM 733 O O . TYR A 1 92 ? -5.660 -13.268 -2.379 1.00 83.69 92 TYR A O 1
ATOM 741 N N . THR A 1 93 ? -6.398 -11.273 -1.696 1.00 83.88 93 THR A N 1
ATOM 742 C CA . THR A 1 93 ? -7.709 -11.428 -2.353 1.00 83.88 93 THR A CA 1
ATOM 743 C C . THR A 1 93 ? -8.081 -10.281 -3.291 1.00 83.88 93 THR A C 1
ATOM 745 O O . THR A 1 93 ? -9.012 -10.431 -4.087 1.00 83.88 93 THR A O 1
ATOM 748 N N . HIS A 1 94 ? -7.372 -9.153 -3.226 1.00 86.81 94 HIS A N 1
ATOM 749 C CA . HIS A 1 94 ? -7.615 -7.961 -4.030 1.00 86.81 94 HIS A CA 1
ATOM 750 C C . HIS A 1 94 ? -6.355 -7.598 -4.819 1.00 86.81 94 HIS A C 1
ATOM 752 O O . HIS A 1 94 ? -5.315 -7.352 -4.215 1.00 86.81 94 HIS A O 1
ATOM 758 N N . PRO A 1 95 ? -6.443 -7.492 -6.154 1.00 89.31 95 PRO A N 1
ATOM 759 C CA . PRO A 1 95 ? -5.275 -7.303 -7.004 1.00 89.31 95 PRO A CA 1
ATOM 760 C C . PRO A 1 95 ? -4.648 -5.907 -6.892 1.00 89.31 95 PRO A C 1
ATOM 762 O O . PRO A 1 95 ? -3.619 -5.675 -7.499 1.00 89.31 95 PRO A O 1
ATOM 765 N N . GLU A 1 96 ? -5.237 -4.947 -6.172 1.00 90.19 96 GLU A N 1
ATOM 766 C CA . GLU A 1 96 ? -4.645 -3.622 -5.910 1.00 90.19 96 GLU A CA 1
ATOM 767 C C . GLU A 1 96 ? -3.622 -3.614 -4.755 1.00 90.19 96 GLU A C 1
ATOM 769 O O . GLU A 1 96 ? -3.030 -2.573 -4.436 1.00 90.19 96 GLU A O 1
ATOM 774 N N . HIS A 1 97 ? -3.445 -4.766 -4.117 1.00 92.00 97 HIS A N 1
ATOM 775 C CA . HIS A 1 97 ? -2.669 -4.987 -2.910 1.00 92.00 97 HIS A CA 1
ATOM 776 C C . HIS A 1 97 ? -1.807 -6.233 -3.098 1.00 92.00 97 HIS A C 1
ATOM 778 O O . HIS A 1 97 ? -2.253 -7.185 -3.724 1.00 92.00 97 HIS A O 1
ATOM 784 N N . ALA A 1 98 ? -0.605 -6.247 -2.531 1.00 91.81 98 ALA A N 1
ATOM 785 C CA . ALA A 1 98 ? 0.246 -7.430 -2.547 1.00 91.81 98 ALA A CA 1
ATOM 786 C C . ALA A 1 98 ? 1.129 -7.486 -1.304 1.00 91.81 98 ALA A C 1
ATOM 788 O O . ALA A 1 98 ? 1.570 -6.456 -0.783 1.00 91.81 98 ALA A O 1
ATOM 789 N N . TYR A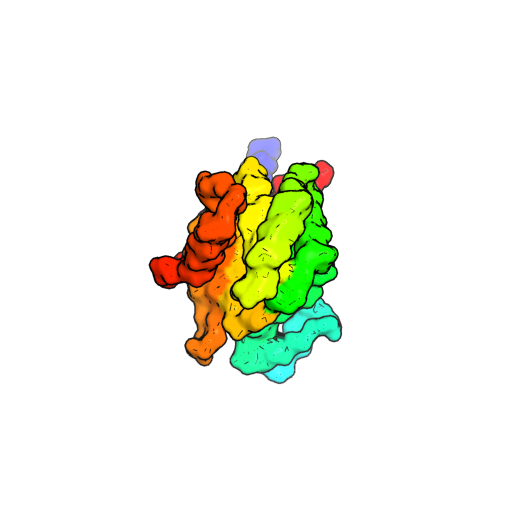 1 99 ? 1.380 -8.699 -0.830 1.00 90.06 99 TYR A N 1
ATOM 790 C CA . TYR A 1 99 ? 2.286 -8.983 0.272 1.00 90.06 99 TYR A CA 1
ATOM 791 C C . TYR A 1 99 ? 3.468 -9.782 -0.266 1.00 90.06 99 TYR A C 1
ATOM 793 O O . TYR A 1 99 ? 3.265 -10.779 -0.951 1.00 90.06 99 TYR A O 1
ATOM 801 N N . PHE A 1 100 ? 4.678 -9.339 0.060 1.00 86.50 100 PHE A N 1
ATOM 802 C CA . PHE A 1 100 ? 5.920 -9.964 -0.378 1.00 86.50 100 PHE A CA 1
ATOM 803 C C . PHE A 1 100 ? 6.765 -10.344 0.834 1.00 86.50 100 PHE A C 1
ATOM 805 O O . PHE A 1 100 ? 7.089 -9.486 1.665 1.00 86.50 100 PHE A O 1
ATOM 812 N N . ASP A 1 101 ? 7.154 -11.611 0.926 1.00 81.69 101 ASP A N 1
ATOM 813 C CA . ASP A 1 101 ? 8.233 -12.032 1.814 1.00 81.69 101 ASP A CA 1
ATOM 814 C C . ASP A 1 101 ? 9.555 -11.514 1.227 1.00 81.69 101 ASP A C 1
ATOM 816 O O . ASP A 1 101 ? 9.775 -11.517 0.015 1.00 81.69 101 ASP A O 1
ATOM 820 N N . TRP A 1 102 ? 10.472 -11.048 2.076 1.00 72.06 102 TRP A N 1
ATOM 821 C CA . TRP A 1 102 ? 11.782 -10.573 1.623 1.00 72.06 102 TRP A CA 1
ATOM 822 C C . TRP A 1 102 ? 12.575 -11.620 0.826 1.00 72.06 102 TRP A C 1
ATOM 824 O O . TRP A 1 102 ? 13.487 -11.250 0.087 1.00 72.06 102 TRP A O 1
ATOM 834 N N . LYS A 1 103 ? 12.256 -12.911 0.982 1.00 75.69 103 LYS A N 1
ATOM 835 C CA . LYS A 1 103 ? 12.885 -14.030 0.263 1.00 75.69 103 LYS A CA 1
ATOM 836 C C . LYS A 1 103 ? 12.242 -14.351 -1.080 1.00 75.69 103 LYS A C 1
ATOM 838 O O . LYS A 1 103 ? 12.774 -15.220 -1.777 1.00 75.69 103 LYS A O 1
ATOM 843 N N . ASP A 1 104 ? 11.125 -13.718 -1.421 1.00 78.62 104 ASP A N 1
ATOM 844 C CA . ASP A 1 104 ? 10.441 -13.986 -2.679 1.00 78.62 104 ASP A CA 1
ATOM 845 C C . ASP A 1 104 ? 11.351 -13.649 -3.863 1.00 78.62 104 ASP A C 1
ATOM 847 O O . ASP A 1 104 ? 12.171 -12.721 -3.826 1.00 78.62 104 ASP A O 1
ATOM 851 N N . ASN A 1 105 ? 11.232 -14.454 -4.915 1.00 76.88 105 ASN A N 1
ATOM 852 C CA . ASN A 1 105 ? 11.968 -14.250 -6.153 1.00 76.88 105 ASN A CA 1
ATOM 853 C C . ASN A 1 105 ? 11.089 -13.516 -7.178 1.00 76.88 105 ASN A C 1
ATOM 855 O O . ASN A 1 105 ? 9.900 -13.284 -6.990 1.00 76.88 105 ASN A O 1
ATOM 859 N N . SER A 1 106 ? 11.682 -13.155 -8.299 1.00 75.81 106 SER A N 1
ATOM 860 C CA . SER A 1 106 ? 11.062 -12.376 -9.373 1.00 75.81 106 SER A CA 1
ATOM 861 C C . SER A 1 106 ? 9.933 -13.097 -10.097 1.00 75.81 106 SER A C 1
ATOM 863 O O . SER A 1 106 ? 9.019 -12.446 -10.604 1.00 75.81 106 SER A O 1
ATOM 865 N N . GLU A 1 107 ? 9.996 -14.430 -10.162 1.00 78.88 107 GLU A N 1
ATOM 866 C CA . GLU A 1 107 ? 8.930 -15.253 -10.737 1.00 78.88 107 GLU A CA 1
ATOM 867 C C . GLU A 1 107 ? 7.664 -15.184 -9.877 1.00 78.88 107 GLU A C 1
ATOM 869 O O . GLU A 1 107 ? 6.569 -15.296 -10.424 1.00 78.88 107 GLU A O 1
ATOM 874 N N . ASP A 1 108 ? 7.815 -14.928 -8.574 1.00 83.06 108 ASP A N 1
ATOM 875 C CA . ASP A 1 108 ? 6.713 -14.721 -7.634 1.00 83.06 108 ASP A CA 1
ATOM 876 C C . ASP A 1 108 ? 6.284 -13.239 -7.580 1.00 83.06 108 ASP A C 1
ATOM 878 O O . ASP A 1 108 ? 5.096 -12.923 -7.596 1.00 83.06 108 ASP A O 1
ATOM 882 N N . ILE A 1 109 ? 7.241 -12.304 -7.597 1.00 86.44 109 ILE A N 1
ATOM 883 C CA . ILE A 1 109 ? 6.981 -10.863 -7.417 1.00 86.44 109 ILE A CA 1
ATOM 884 C C . ILE A 1 109 ? 6.402 -10.195 -8.674 1.00 86.44 109 ILE A C 1
ATOM 886 O O . ILE A 1 109 ? 5.503 -9.353 -8.588 1.00 86.44 109 ILE A O 1
ATOM 890 N N . GLY A 1 110 ? 6.930 -10.532 -9.853 1.00 88.44 110 GLY A N 1
ATOM 891 C CA . GLY A 1 110 ? 6.531 -9.922 -11.122 1.00 88.44 110 GLY A CA 1
ATOM 892 C C . GLY A 1 110 ? 5.035 -10.077 -11.433 1.00 88.44 110 GLY A C 1
ATOM 893 O O . GLY A 1 110 ? 4.388 -9.071 -11.736 1.00 88.44 110 GLY A O 1
ATOM 894 N N . PRO A 1 111 ? 4.455 -11.291 -11.332 1.00 91.31 111 PRO A N 1
ATOM 895 C CA . PRO A 1 111 ? 3.026 -11.512 -11.553 1.00 91.31 111 PRO A CA 1
ATOM 896 C C . PRO A 1 111 ? 2.108 -10.664 -10.665 1.00 91.31 111 PRO A C 1
ATOM 898 O O . PRO A 1 111 ? 1.113 -10.136 -11.161 1.00 91.31 111 PRO A O 1
ATOM 901 N N . GLU A 1 112 ? 2.460 -10.461 -9.394 1.00 92.75 112 GLU A N 1
ATOM 902 C CA . GLU A 1 112 ? 1.675 -9.636 -8.465 1.00 92.75 112 GLU A CA 1
ATOM 903 C C . GLU A 1 112 ? 1.677 -8.153 -8.882 1.00 92.75 112 GLU A C 1
ATOM 905 O O . GLU A 1 112 ? 0.632 -7.496 -8.921 1.00 92.75 112 GLU A O 1
ATOM 910 N N . PHE A 1 113 ? 2.831 -7.606 -9.291 1.00 93.75 113 PHE A N 1
ATOM 911 C CA . PHE A 1 113 ? 2.888 -6.252 -9.863 1.00 93.75 113 PHE A CA 1
ATOM 912 C C . PHE A 1 113 ? 2.125 -6.124 -11.177 1.00 93.75 113 PHE A C 1
ATOM 914 O O . PHE A 1 113 ? 1.500 -5.089 -11.444 1.00 93.75 113 PHE A O 1
ATOM 921 N N . ASP A 1 114 ? 2.137 -7.169 -11.990 1.00 94.19 114 ASP A N 1
ATOM 922 C CA . ASP A 1 114 ? 1.370 -7.229 -13.221 1.00 94.19 114 ASP A CA 1
ATOM 923 C C . ASP A 1 114 ? -0.137 -7.209 -12.971 1.00 94.19 114 ASP A C 1
ATOM 925 O O . ASP A 1 114 ? -0.864 -6.488 -13.676 1.00 94.19 114 ASP A O 1
ATOM 929 N N . ASP A 1 115 ? -0.603 -7.955 -11.975 1.00 94.12 115 ASP A N 1
ATOM 930 C CA . ASP A 1 115 ? -2.000 -7.968 -11.561 1.00 94.12 115 ASP A CA 1
ATOM 931 C C . ASP A 1 115 ? -2.416 -6.626 -10.951 1.00 94.12 115 ASP A C 1
ATOM 933 O O . ASP A 1 115 ? -3.456 -6.089 -11.352 1.00 94.12 115 ASP A O 1
ATOM 937 N N . MET A 1 116 ? -1.554 -5.987 -10.153 1.00 95.00 116 MET A N 1
ATOM 938 C CA . MET A 1 116 ? -1.735 -4.599 -9.705 1.00 95.00 116 MET A CA 1
ATOM 939 C C . MET A 1 116 ? -1.877 -3.620 -10.875 1.00 95.00 116 MET A C 1
ATOM 941 O O . MET A 1 116 ? -2.834 -2.844 -10.943 1.00 95.00 116 MET A O 1
ATOM 945 N N . LEU A 1 117 ? -0.980 -3.659 -11.862 1.00 95.00 117 LEU A N 1
ATOM 946 C CA . LEU A 1 117 ? -1.090 -2.799 -13.046 1.00 95.00 117 LEU A CA 1
ATOM 947 C C . LEU A 1 117 ? -2.393 -3.055 -13.817 1.00 95.00 117 LEU A C 1
ATOM 949 O O . LEU A 1 117 ? -3.052 -2.115 -14.275 1.00 95.00 117 LEU A O 1
ATOM 953 N N . LYS A 1 118 ? -2.782 -4.324 -13.951 1.00 95.06 118 LYS A N 1
ATOM 954 C CA . LYS A 1 118 ? -3.992 -4.742 -14.664 1.00 95.06 118 LYS A CA 1
ATOM 955 C C . LYS A 1 118 ? -5.266 -4.307 -13.941 1.00 95.06 118 LYS A C 1
ATOM 957 O O . LYS A 1 118 ? -6.186 -3.847 -14.619 1.00 95.06 118 LYS A O 1
ATOM 962 N N . ALA A 1 119 ? -5.307 -4.377 -12.610 1.00 92.62 119 ALA A N 1
ATOM 963 C CA . ALA A 1 119 ? -6.407 -3.861 -11.792 1.00 92.62 119 ALA A CA 1
ATOM 964 C C . ALA A 1 119 ? -6.652 -2.364 -12.046 1.00 92.62 119 ALA A C 1
ATOM 966 O O . ALA A 1 119 ? -7.790 -1.894 -12.073 1.00 92.62 119 ALA A O 1
ATOM 967 N N . HIS A 1 120 ? -5.583 -1.627 -12.358 1.00 92.31 120 HIS A N 1
ATOM 968 C CA . HIS A 1 120 ? -5.634 -0.214 -12.729 1.00 92.31 120 HIS A CA 1
ATOM 969 C C . HIS A 1 120 ? -5.738 0.056 -14.241 1.00 92.31 120 HIS A C 1
ATOM 971 O O . HIS A 1 120 ? -5.665 1.211 -14.667 1.00 92.31 120 HIS A O 1
ATOM 977 N N . GLY A 1 121 ? -5.947 -0.973 -15.069 1.00 93.00 121 GLY A N 1
ATOM 978 C CA . GLY A 1 121 ? -6.122 -0.834 -16.518 1.00 93.00 121 GLY A CA 1
ATOM 979 C C . GLY A 1 121 ? -4.843 -0.470 -17.280 1.00 93.00 121 GLY A C 1
ATOM 980 O O . GLY A 1 121 ? -4.917 0.063 -18.389 1.00 93.00 121 GLY A O 1
ATOM 981 N N . ILE A 1 122 ? -3.670 -0.740 -16.705 1.00 94.44 122 ILE A N 1
ATOM 982 C CA . ILE A 1 122 ? -2.363 -0.430 -17.288 1.00 94.44 122 ILE A CA 1
ATOM 983 C C . ILE A 1 122 ? -1.785 -1.699 -17.920 1.00 94.44 122 ILE A C 1
ATOM 985 O O . ILE A 1 122 ? -1.493 -2.681 -17.241 1.00 94.44 122 ILE A O 1
ATOM 989 N N . SER A 1 123 ? -1.583 -1.668 -19.237 1.00 92.31 123 SER A N 1
ATOM 990 C CA . SER A 1 123 ? -0.999 -2.780 -20.004 1.00 92.31 123 SER A CA 1
ATOM 991 C C . SER A 1 123 ? 0.517 -2.688 -20.176 1.00 92.31 123 SER A C 1
ATOM 993 O O . SER A 1 123 ? 1.137 -3.624 -20.673 1.00 92.31 123 SER A O 1
ATOM 995 N N . LYS A 1 124 ? 1.123 -1.554 -19.808 1.00 93.31 124 LYS A N 1
ATOM 996 C CA . LYS A 1 124 ? 2.574 -1.373 -19.876 1.00 93.31 124 LYS A CA 1
ATOM 997 C C . LYS A 1 124 ? 3.257 -2.260 -18.833 1.00 93.31 124 LYS A C 1
ATOM 999 O O . LYS A 1 124 ? 2.724 -2.425 -17.742 1.00 93.31 124 LYS A O 1
ATOM 1004 N N . ARG A 1 125 ? 4.426 -2.791 -19.184 1.00 90.81 125 ARG A N 1
ATOM 1005 C CA . ARG A 1 125 ? 5.268 -3.678 -18.373 1.00 90.81 125 ARG A CA 1
ATOM 1006 C C . ARG A 1 125 ? 6.726 -3.215 -18.412 1.00 90.81 125 ARG A C 1
ATOM 1008 O O . ARG A 1 125 ? 7.052 -2.421 -19.308 1.00 90.81 125 ARG A O 1
ATOM 1015 N N . PRO A 1 126 ? 7.563 -3.618 -17.441 1.00 89.38 126 PRO A N 1
ATOM 1016 C CA . PRO A 1 126 ? 8.994 -3.360 -17.509 1.00 89.38 126 PRO A CA 1
ATOM 1017 C C . PRO A 1 126 ? 9.638 -4.155 -18.651 1.00 89.38 126 PRO A C 1
ATOM 1019 O O . PRO A 1 126 ? 9.015 -5.028 -19.259 1.00 89.38 126 PRO A O 1
ATOM 1022 N N . ASP A 1 127 ? 10.882 -3.810 -18.970 1.00 88.88 127 ASP A N 1
ATOM 1023 C CA . ASP A 1 127 ? 11.710 -4.628 -19.851 1.00 88.88 127 ASP A CA 1
ATOM 1024 C C . ASP A 1 127 ? 12.189 -5.851 -19.058 1.00 88.88 127 ASP A C 1
ATOM 1026 O O . ASP A 1 127 ? 13.002 -5.719 -18.143 1.00 88.88 127 ASP A O 1
ATOM 1030 N N . MET A 1 128 ? 11.631 -7.024 -19.367 1.00 86.50 128 MET A N 1
ATOM 1031 C CA . MET A 1 128 ? 11.886 -8.247 -18.600 1.00 86.50 128 MET A CA 1
ATOM 1032 C C . MET A 1 128 ? 13.329 -8.734 -18.735 1.00 86.50 128 MET A C 1
ATOM 1034 O O . MET A 1 128 ? 13.872 -9.262 -17.768 1.00 86.50 128 MET A O 1
ATOM 1038 N N . ASP A 1 129 ? 13.967 -8.518 -19.889 1.00 87.56 129 ASP A N 1
ATOM 1039 C CA . ASP A 1 129 ? 15.357 -8.931 -20.097 1.00 87.56 129 ASP A CA 1
ATOM 1040 C C . ASP A 1 129 ? 16.292 -8.080 -19.224 1.00 87.56 129 ASP A C 1
ATOM 1042 O O . ASP A 1 129 ? 17.188 -8.607 -18.562 1.00 87.56 129 ASP A O 1
ATOM 1046 N N . LEU A 1 130 ? 16.042 -6.767 -19.168 1.00 85.50 130 LEU A N 1
ATOM 1047 C CA . LEU A 1 130 ? 16.802 -5.842 -18.324 1.00 85.50 130 LEU A CA 1
ATOM 1048 C C . LEU A 1 130 ? 16.554 -6.086 -16.827 1.00 85.50 130 LEU A C 1
ATOM 1050 O O . LEU A 1 130 ? 17.483 -6.013 -16.025 1.00 85.50 130 LEU A O 1
ATOM 1054 N N . LEU A 1 131 ? 15.310 -6.381 -16.446 1.00 86.88 131 LEU A N 1
ATOM 1055 C CA . LEU A 1 131 ? 14.948 -6.708 -15.066 1.00 86.88 131 LEU A CA 1
ATOM 1056 C C . LEU A 1 131 ? 15.708 -7.947 -14.583 1.00 86.88 131 LEU A C 1
ATOM 1058 O O . LEU A 1 131 ? 16.399 -7.871 -13.568 1.00 86.88 131 LEU A O 1
ATOM 1062 N N . MET A 1 132 ? 15.664 -9.039 -15.351 1.00 86.62 132 MET A N 1
ATOM 1063 C CA . MET A 1 132 ? 16.389 -10.272 -15.028 1.00 86.62 132 MET A CA 1
ATOM 1064 C C . MET A 1 132 ? 17.905 -10.055 -15.001 1.00 86.62 132 MET A C 1
ATOM 1066 O O . MET A 1 132 ? 18.591 -10.607 -14.140 1.00 86.62 132 MET A O 1
ATOM 1070 N N . GLN A 1 133 ? 18.438 -9.243 -15.923 1.00 85.81 133 GLN A N 1
ATOM 1071 C CA . GLN A 1 133 ? 19.856 -8.890 -15.918 1.00 85.81 133 GLN A CA 1
ATOM 1072 C C . GLN A 1 133 ? 20.253 -8.224 -14.596 1.00 85.81 133 GLN A C 1
ATOM 1074 O O . GLN A 1 133 ? 21.214 -8.663 -13.966 1.00 85.81 133 GLN A O 1
ATOM 1079 N N . HIS A 1 134 ? 19.520 -7.195 -14.162 1.00 85.12 134 HIS A N 1
ATOM 1080 C CA . HIS A 1 134 ? 19.835 -6.506 -12.912 1.00 85.12 134 HIS A CA 1
ATOM 1081 C C . HIS A 1 134 ? 19.727 -7.458 -11.720 1.00 85.12 134 HIS A C 1
ATOM 1083 O O . HIS A 1 134 ? 20.649 -7.539 -10.920 1.00 85.12 134 HIS A O 1
ATOM 1089 N N . GLU A 1 135 ? 18.675 -8.264 -11.616 1.00 82.19 135 GLU A N 1
ATOM 1090 C CA . GLU A 1 135 ? 18.553 -9.218 -10.506 1.00 82.19 135 GLU A CA 1
ATOM 1091 C C . GLU A 1 135 ? 19.734 -10.182 -10.406 1.00 82.19 135 GLU A C 1
ATOM 1093 O O . GLU A 1 135 ? 20.240 -10.420 -9.312 1.00 82.19 135 GLU A O 1
ATOM 1098 N N . MET A 1 136 ? 20.220 -10.696 -11.539 1.00 84.12 136 MET A N 1
ATOM 1099 C CA . MET A 1 136 ? 21.417 -11.537 -11.563 1.00 84.12 136 MET A CA 1
ATOM 1100 C C . MET A 1 136 ? 22.674 -10.785 -11.114 1.00 84.12 136 MET A C 1
ATOM 1102 O O . MET A 1 136 ? 23.515 -11.368 -10.429 1.00 84.12 136 MET A O 1
ATOM 1106 N N . GLU A 1 137 ? 22.815 -9.518 -11.505 1.00 82.69 137 GLU A N 1
ATOM 1107 C CA . GLU A 1 137 ? 23.935 -8.662 -11.097 1.00 82.69 137 GLU A CA 1
ATOM 1108 C C . GLU A 1 137 ? 23.907 -8.357 -9.588 1.00 82.69 137 GLU A C 1
ATOM 1110 O O . GLU A 1 137 ? 24.971 -8.244 -8.980 1.00 82.69 137 GLU A O 1
ATOM 1115 N N . PHE A 1 138 ? 22.720 -8.310 -8.971 1.00 75.00 138 PHE A N 1
ATOM 1116 C CA . PHE A 1 138 ? 22.522 -7.919 -7.568 1.00 75.00 138 PHE A CA 1
ATOM 1117 C C . PHE A 1 138 ? 22.195 -9.041 -6.588 1.00 75.00 138 PHE A C 1
ATOM 1119 O O . PHE A 1 138 ? 22.133 -8.785 -5.386 1.00 75.00 138 PHE A O 1
ATOM 1126 N N . ALA A 1 139 ? 22.023 -10.279 -7.051 1.00 69.12 139 ALA A N 1
ATOM 1127 C CA . ALA A 1 139 ? 21.585 -11.405 -6.222 1.00 69.12 139 ALA A CA 1
ATOM 1128 C C . ALA A 1 139 ? 22.463 -11.678 -4.979 1.00 69.12 139 ALA A C 1
ATOM 1130 O O . ALA A 1 139 ? 22.028 -12.370 -4.060 1.00 69.12 139 ALA A O 1
ATOM 1131 N N . SER A 1 140 ? 23.709 -11.184 -4.940 1.00 66.00 140 SER A N 1
ATOM 1132 C CA . SER A 1 140 ? 24.595 -11.305 -3.773 1.00 66.00 140 SER A CA 1
ATOM 1133 C C . SER A 1 140 ? 24.402 -10.228 -2.705 1.00 66.00 140 SER A C 1
ATOM 1135 O O . SER A 1 140 ? 24.866 -10.419 -1.581 1.00 66.00 140 SER A O 1
ATOM 1137 N N . GLU A 1 141 ? 23.782 -9.102 -3.053 1.00 68.62 141 GLU A N 1
ATOM 1138 C CA . GLU A 1 141 ? 23.702 -7.901 -2.209 1.00 68.62 141 GLU A CA 1
ATOM 1139 C C . GLU A 1 141 ? 22.259 -7.552 -1.837 1.00 68.62 141 GLU A C 1
ATOM 1141 O O . GLU A 1 141 ? 22.016 -7.104 -0.717 1.00 68.62 141 GLU A O 1
ATOM 1146 N N . HIS A 1 142 ? 21.301 -7.840 -2.725 1.00 67.81 142 HIS A N 1
ATOM 1147 C CA . HIS A 1 142 ? 19.891 -7.494 -2.558 1.00 67.81 142 HIS A CA 1
ATOM 1148 C C . HIS A 1 142 ? 18.967 -8.675 -2.867 1.00 67.81 142 HIS A C 1
ATOM 1150 O O . HIS A 1 142 ? 19.329 -9.619 -3.569 1.00 67.81 142 HIS A O 1
ATOM 1156 N N . THR A 1 143 ? 17.744 -8.608 -2.343 1.00 75.38 143 THR A N 1
ATOM 1157 C CA . THR A 1 143 ? 16.659 -9.533 -2.699 1.00 75.38 143 THR A CA 1
ATOM 1158 C C . THR A 1 143 ? 16.018 -9.114 -4.028 1.00 75.38 143 THR A C 1
ATOM 1160 O O . THR A 1 143 ? 16.295 -8.031 -4.546 1.00 75.38 143 THR A O 1
ATOM 1163 N N . ALA A 1 144 ? 15.151 -9.947 -4.613 1.00 80.19 144 ALA A N 1
ATOM 1164 C CA . ALA A 1 144 ? 14.504 -9.614 -5.888 1.00 80.19 144 ALA A CA 1
ATOM 1165 C C . ALA A 1 144 ? 13.527 -8.425 -5.769 1.00 80.19 144 ALA A C 1
ATOM 1167 O O . ALA A 1 144 ? 13.315 -7.684 -6.732 1.00 80.19 144 ALA A O 1
ATOM 1168 N N . PHE A 1 145 ? 12.944 -8.207 -4.586 1.00 83.50 145 PHE A N 1
ATOM 1169 C CA . PHE A 1 145 ? 11.895 -7.209 -4.381 1.00 83.50 145 PHE A CA 1
ATOM 1170 C C . PHE A 1 145 ? 12.322 -5.765 -4.695 1.00 83.50 145 PHE A C 1
ATOM 1172 O O . PHE A 1 145 ? 11.650 -5.132 -5.516 1.00 83.50 145 PHE A O 1
ATOM 1179 N N . PRO A 1 146 ? 13.430 -5.229 -4.143 1.00 80.44 146 PRO A N 1
ATOM 1180 C CA . PRO A 1 146 ? 13.900 -3.893 -4.495 1.00 80.44 146 PRO A CA 1
ATOM 1181 C C . PRO A 1 146 ? 14.111 -3.712 -6.007 1.00 80.44 146 PRO A C 1
ATOM 1183 O O . PRO A 1 146 ? 13.638 -2.727 -6.579 1.00 80.44 146 PRO A O 1
ATOM 1186 N N . VAL A 1 147 ? 14.736 -4.687 -6.680 1.00 83.06 147 VAL A N 1
ATOM 1187 C CA . VAL A 1 147 ? 15.007 -4.617 -8.127 1.00 83.06 147 VAL A CA 1
ATOM 1188 C C . VAL A 1 147 ? 13.706 -4.539 -8.926 1.00 83.06 147 VAL A C 1
ATOM 1190 O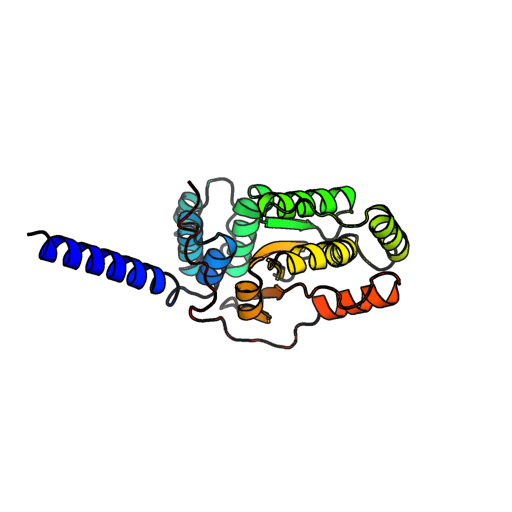 O . VAL A 1 147 ? 13.549 -3.634 -9.750 1.00 83.06 147 VAL A O 1
ATOM 1193 N N . ASN A 1 148 ? 12.735 -5.409 -8.633 1.00 87.50 148 ASN A N 1
ATOM 1194 C CA . ASN A 1 148 ? 11.404 -5.348 -9.243 1.00 87.50 148 ASN A CA 1
ATOM 1195 C C . ASN A 1 148 ? 10.764 -3.975 -9.016 1.00 87.50 148 ASN A C 1
ATOM 1197 O O . ASN A 1 148 ? 10.308 -3.320 -9.957 1.00 87.50 148 ASN A O 1
ATOM 1201 N N . LEU A 1 149 ? 10.779 -3.497 -7.775 1.00 86.81 149 LEU A N 1
ATOM 1202 C CA . LEU A 1 149 ? 10.136 -2.248 -7.398 1.00 86.81 149 LEU A CA 1
ATOM 1203 C C . LEU A 1 149 ? 10.696 -1.039 -8.169 1.00 86.81 149 LEU A C 1
ATOM 1205 O O . LEU A 1 149 ? 9.918 -0.195 -8.624 1.00 86.81 149 LEU A O 1
ATOM 1209 N N . ALA A 1 150 ? 12.009 -0.988 -8.405 1.00 84.44 150 ALA A N 1
ATOM 1210 C CA . ALA A 1 150 ? 12.642 0.060 -9.206 1.00 84.44 150 ALA A CA 1
ATOM 1211 C C . ALA A 1 150 ? 12.169 0.067 -10.671 1.00 84.44 150 ALA A C 1
ATOM 1213 O O . ALA A 1 150 ? 1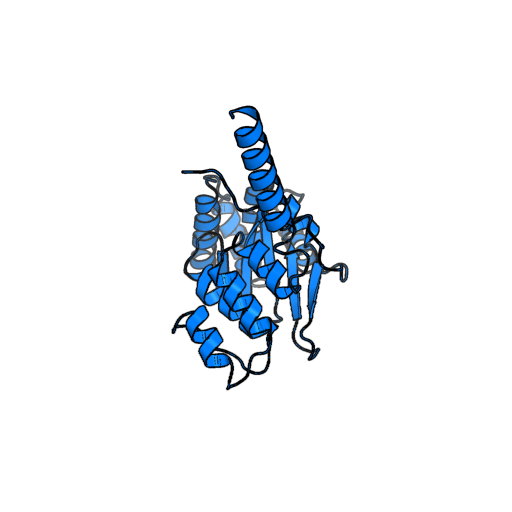1.960 1.137 -11.249 1.00 84.44 150 ALA A O 1
ATOM 1214 N N . HIS A 1 151 ? 11.938 -1.107 -11.264 1.00 88.50 151 HIS A N 1
ATOM 1215 C CA . HIS A 1 151 ? 11.453 -1.240 -12.644 1.00 88.50 151 HIS A CA 1
ATOM 1216 C C . HIS A 1 151 ? 9.946 -0.979 -12.784 1.00 88.50 151 HIS A C 1
ATOM 1218 O O . HIS A 1 151 ? 9.506 -0.379 -13.773 1.00 88.50 151 HIS A O 1
ATOM 1224 N N . TYR A 1 152 ? 9.142 -1.371 -11.791 1.00 91.31 152 TYR A N 1
ATOM 1225 C CA . TYR A 1 152 ? 7.686 -1.187 -11.807 1.00 91.31 152 TYR A CA 1
ATOM 1226 C C . TYR A 1 152 ? 7.243 0.226 -11.397 1.00 91.31 152 TYR A C 1
ATOM 1228 O O . TYR A 1 152 ? 6.328 0.783 -12.016 1.00 91.31 152 TYR A O 1
ATOM 1236 N N . ALA A 1 153 ? 7.884 0.858 -10.405 1.00 90.38 153 ALA A N 1
ATOM 1237 C CA . ALA A 1 153 ? 7.460 2.161 -9.874 1.00 90.38 153 ALA A CA 1
ATOM 1238 C C . ALA A 1 153 ? 7.320 3.276 -10.940 1.00 90.38 153 ALA A C 1
ATOM 1240 O O . ALA A 1 153 ? 6.307 3.985 -10.922 1.00 90.38 153 ALA A O 1
ATOM 1241 N N . PRO A 1 154 ? 8.228 3.425 -11.931 1.00 90.00 154 PRO A N 1
ATOM 1242 C CA . PRO A 1 154 ? 8.076 4.410 -13.005 1.00 90.00 154 PRO A CA 1
ATOM 1243 C C . PRO A 1 154 ? 6.840 4.198 -13.889 1.00 90.00 154 PRO A C 1
ATOM 1245 O O . PRO A 1 154 ? 6.378 5.139 -14.543 1.00 90.00 154 PRO A O 1
ATOM 1248 N N . ILE A 1 155 ? 6.318 2.971 -13.969 1.00 93.50 155 ILE A N 1
ATOM 1249 C CA . ILE A 1 155 ? 5.123 2.645 -14.758 1.00 93.50 155 ILE A CA 1
ATOM 1250 C C . ILE A 1 155 ? 3.878 3.164 -14.040 1.00 93.50 155 ILE A C 1
ATOM 1252 O O . ILE A 1 155 ? 3.081 3.875 -14.658 1.00 93.50 155 ILE A O 1
ATOM 1256 N N . PHE A 1 156 ? 3.754 2.877 -12.740 1.00 93.31 156 PHE A N 1
ATOM 1257 C CA . PHE A 1 156 ? 2.688 3.423 -11.896 1.00 93.31 156 PHE A CA 1
ATOM 1258 C C . PHE A 1 156 ? 2.731 4.955 -11.866 1.00 93.31 156 PHE A C 1
ATOM 1260 O O . PHE A 1 156 ? 1.700 5.601 -12.071 1.00 93.31 156 PHE A O 1
ATOM 1267 N N . ASP A 1 157 ? 3.923 5.544 -11.722 1.00 91.38 157 ASP A N 1
ATOM 1268 C CA . ASP A 1 157 ? 4.092 7.000 -11.668 1.00 91.38 157 ASP A CA 1
ATOM 1269 C C . ASP A 1 157 ? 3.583 7.701 -12.935 1.00 91.38 157 ASP A C 1
ATOM 1271 O O . ASP A 1 157 ? 2.821 8.670 -12.866 1.00 91.38 157 ASP A O 1
ATOM 1275 N N . LYS A 1 158 ? 3.931 7.160 -14.111 1.00 92.00 158 LYS A N 1
ATOM 1276 C CA . LYS A 1 158 ? 3.464 7.667 -15.414 1.00 92.00 158 LYS A CA 1
ATOM 1277 C C . LYS A 1 158 ? 1.949 7.547 -15.592 1.00 92.00 158 LYS A C 1
ATOM 1279 O O . LYS A 1 158 ? 1.382 8.294 -16.387 1.00 92.00 158 LYS A O 1
ATOM 1284 N N . ALA A 1 159 ? 1.301 6.641 -14.862 1.00 91.56 159 ALA A N 1
ATOM 1285 C CA . ALA A 1 159 ? -0.151 6.493 -14.835 1.00 91.56 159 ALA A CA 1
ATOM 1286 C C . ALA A 1 159 ? -0.843 7.398 -13.792 1.00 91.56 159 ALA A C 1
ATOM 1288 O O . ALA A 1 159 ? -2.065 7.353 -13.662 1.00 91.56 159 ALA A O 1
ATOM 1289 N N . GLY A 1 160 ? -0.095 8.236 -13.062 1.00 90.69 160 GLY A N 1
ATOM 1290 C CA . GLY A 1 160 ? -0.637 9.092 -12.000 1.00 90.69 160 GLY A CA 1
ATOM 1291 C C . GLY A 1 160 ? -0.899 8.355 -10.681 1.00 90.69 160 GLY A C 1
ATOM 1292 O O . GLY A 1 160 ? -1.593 8.882 -9.806 1.00 90.69 160 GLY A O 1
ATOM 1293 N N . LEU A 1 161 ? -0.343 7.154 -10.534 1.00 92.31 161 LEU A N 1
ATOM 1294 C CA . LEU A 1 161 ? -0.428 6.318 -9.342 1.00 92.31 161 LEU A CA 1
ATOM 1295 C C . LEU A 1 161 ? 0.904 6.337 -8.590 1.00 92.31 161 LEU A C 1
ATOM 1297 O O . LEU A 1 161 ? 1.922 6.795 -9.104 1.00 92.31 161 LEU A O 1
ATOM 1301 N N . ALA A 1 162 ? 0.891 5.843 -7.363 1.00 89.31 162 ALA A N 1
ATOM 1302 C CA . ALA A 1 162 ? 2.084 5.618 -6.570 1.00 89.31 162 ALA A CA 1
ATOM 1303 C C . ALA A 1 162 ? 1.959 4.288 -5.829 1.00 89.31 162 ALA A C 1
ATOM 1305 O O . ALA A 1 162 ? 0.882 3.942 -5.336 1.00 89.31 162 ALA A O 1
ATOM 1306 N N . LEU A 1 163 ? 3.082 3.579 -5.747 1.00 90.06 163 LEU A N 1
ATOM 1307 C CA . LEU A 1 163 ? 3.240 2.443 -4.855 1.00 90.06 163 LEU A CA 1
ATOM 1308 C C . LEU A 1 163 ? 3.563 2.971 -3.461 1.00 90.06 163 LEU A C 1
ATOM 1310 O O . LEU A 1 163 ? 4.387 3.878 -3.291 1.00 90.06 163 LEU A O 1
ATOM 1314 N N . VAL A 1 164 ? 2.886 2.418 -2.468 1.00 87.50 164 VAL A N 1
ATOM 1315 C CA . VAL A 1 164 ? 3.074 2.768 -1.066 1.00 87.50 164 VAL A CA 1
ATOM 1316 C C . VAL A 1 164 ? 3.255 1.475 -0.290 1.00 87.50 164 VAL A C 1
ATOM 1318 O O . VAL A 1 164 ? 2.598 0.477 -0.585 1.00 87.50 164 VAL A O 1
ATOM 1321 N N . THR A 1 165 ? 4.164 1.490 0.676 1.00 85.94 165 THR A N 1
ATOM 1322 C CA . THR A 1 165 ? 4.455 0.347 1.534 1.00 85.94 165 THR A CA 1
ATOM 1323 C C . THR A 1 165 ? 4.042 0.636 2.971 1.00 85.94 165 THR A C 1
ATOM 1325 O O . THR A 1 165 ? 4.087 1.782 3.441 1.00 85.94 165 THR A O 1
ATOM 1328 N N . LEU A 1 166 ? 3.600 -0.415 3.660 1.00 81.44 166 LEU A N 1
ATOM 1329 C CA . LEU A 1 166 ? 3.365 -0.418 5.097 1.00 81.44 166 LEU A CA 1
ATOM 1330 C C . LEU A 1 166 ? 4.486 -1.214 5.769 1.00 81.44 166 LEU A C 1
ATOM 1332 O O . LEU A 1 166 ? 4.562 -2.427 5.607 1.00 81.44 166 LEU A O 1
ATOM 1336 N N . ASP A 1 167 ? 5.338 -0.526 6.523 1.00 74.25 167 ASP A N 1
ATOM 1337 C CA . ASP A 1 167 ? 6.410 -1.134 7.310 1.00 74.25 167 ASP A CA 1
ATOM 1338 C C . ASP A 1 167 ? 5.991 -1.203 8.786 1.00 74.25 167 ASP A C 1
ATOM 1340 O O . ASP A 1 167 ? 5.728 -0.179 9.429 1.00 74.25 167 ASP A O 1
ATOM 1344 N N . ALA A 1 168 ? 5.910 -2.427 9.303 1.00 65.00 168 ALA A N 1
ATOM 1345 C CA . ALA A 1 168 ? 5.612 -2.743 10.697 1.00 65.00 168 ALA A CA 1
ATOM 1346 C C . ALA A 1 168 ? 6.823 -3.352 11.435 1.00 65.00 168 ALA A C 1
ATOM 1348 O O . ALA A 1 168 ? 6.654 -4.000 12.465 1.00 65.00 168 ALA A O 1
ATOM 1349 N N . ASN A 1 169 ? 8.043 -3.121 10.930 1.00 65.44 169 ASN A N 1
ATOM 1350 C CA . ASN A 1 169 ? 9.295 -3.735 11.383 1.00 65.44 169 ASN A CA 1
ATOM 1351 C C . ASN A 1 169 ? 9.314 -5.263 11.186 1.00 65.44 169 ASN A C 1
ATOM 1353 O O . ASN A 1 169 ? 9.796 -6.011 12.038 1.00 65.44 169 ASN A O 1
ATOM 1357 N N . TRP A 1 170 ? 8.751 -5.716 10.066 1.00 70.25 170 TRP A N 1
ATOM 1358 C CA . TRP A 1 170 ? 8.726 -7.116 9.654 1.00 70.25 170 TRP A CA 1
ATOM 1359 C C . TRP A 1 170 ? 9.746 -7.374 8.553 1.00 70.25 170 TRP A C 1
ATOM 1361 O O . TRP A 1 170 ? 10.063 -6.482 7.769 1.00 70.25 170 TRP A O 1
ATOM 1371 N N . ASP A 1 171 ? 10.168 -8.627 8.432 1.00 72.62 171 ASP A N 1
ATOM 1372 C CA . ASP A 1 171 ? 10.922 -9.117 7.279 1.00 72.62 171 ASP A CA 1
ATOM 1373 C C . ASP A 1 171 ? 9.968 -9.332 6.078 1.00 72.62 171 ASP A C 1
ATOM 1375 O O . ASP A 1 171 ? 9.857 -10.422 5.531 1.00 72.62 171 ASP A O 1
ATOM 1379 N N . SER A 1 172 ? 9.173 -8.327 5.712 1.00 79.50 172 SER A N 1
ATOM 1380 C CA . SER A 1 172 ? 8.177 -8.430 4.636 1.00 79.50 172 SER A CA 1
ATOM 1381 C C . SER A 1 172 ? 7.712 -7.052 4.183 1.00 79.50 172 SER A C 1
ATOM 1383 O O . SER A 1 172 ? 7.813 -6.078 4.933 1.00 79.50 172 SER A O 1
ATOM 1385 N N . TYR A 1 173 ? 7.144 -6.982 2.983 1.00 81.56 173 TYR A N 1
ATOM 1386 C CA . TYR A 1 173 ? 6.639 -5.749 2.398 1.00 81.56 173 TYR A CA 1
ATOM 1387 C C . TYR A 1 173 ? 5.169 -5.900 2.025 1.00 81.56 173 TYR A C 1
ATOM 1389 O O . TYR A 1 173 ? 4.822 -6.643 1.111 1.00 81.56 173 TYR A O 1
ATOM 1397 N N . TYR A 1 174 ? 4.300 -5.138 2.690 1.00 88.38 174 TYR A N 1
ATOM 1398 C CA . TYR A 1 174 ? 2.927 -4.959 2.230 1.00 88.38 174 TYR A CA 1
ATOM 1399 C C . TYR A 1 174 ? 2.846 -3.728 1.324 1.00 88.38 174 TYR A C 1
ATOM 1401 O O . TYR A 1 174 ? 3.044 -2.599 1.785 1.00 88.38 174 TYR A O 1
ATOM 1409 N N . VAL A 1 175 ? 2.573 -3.947 0.038 1.00 90.38 175 VAL A N 1
ATOM 1410 C CA . VAL A 1 175 ? 2.514 -2.923 -1.010 1.00 90.38 175 VAL A CA 1
ATOM 1411 C C . VAL A 1 175 ? 1.074 -2.724 -1.460 1.00 90.38 175 VAL A C 1
ATOM 1413 O O . VAL A 1 175 ? 0.297 -3.668 -1.581 1.00 90.38 175 VAL A O 1
ATOM 1416 N N . PHE A 1 176 ? 0.711 -1.479 -1.734 1.00 91.56 176 PHE A N 1
ATOM 1417 C CA . PHE A 1 176 ? -0.597 -1.138 -2.271 1.00 91.56 176 PHE A CA 1
ATOM 1418 C C . PHE A 1 176 ? -0.510 0.061 -3.213 1.00 91.56 176 PHE A C 1
ATOM 1420 O O . PHE A 1 176 ? 0.392 0.903 -3.117 1.00 91.56 176 PHE A O 1
ATOM 1427 N N . VAL A 1 177 ? -1.475 0.146 -4.127 1.00 91.69 177 VAL A N 1
ATOM 1428 C CA . VAL A 1 177 ? -1.523 1.185 -5.158 1.00 91.69 177 VAL A CA 1
ATOM 1429 C C . VAL A 1 177 ? -2.551 2.256 -4.793 1.00 91.69 177 VAL A C 1
ATOM 1431 O O . VAL A 1 177 ? -3.722 1.972 -4.549 1.00 91.69 177 VAL A O 1
ATOM 1434 N N . VAL A 1 178 ? -2.142 3.526 -4.806 1.00 88.62 178 VAL A N 1
ATOM 1435 C CA . VAL A 1 178 ? -3.055 4.672 -4.629 1.00 88.62 178 VAL A CA 1
ATOM 1436 C C . VAL A 1 178 ? -2.771 5.772 -5.647 1.00 88.62 178 VAL A C 1
ATOM 1438 O O . VAL A 1 178 ? -1.748 5.780 -6.328 1.00 88.62 178 VAL A O 1
ATOM 1441 N N . GLU A 1 179 ? -3.674 6.748 -5.748 1.00 88.06 179 GLU A N 1
ATOM 1442 C CA . GLU A 1 179 ? -3.410 7.967 -6.515 1.00 88.06 179 GLU A CA 1
ATOM 1443 C C . GLU A 1 179 ? -2.193 8.714 -5.958 1.00 88.06 179 GLU A C 1
ATOM 1445 O O . GLU A 1 179 ? -2.021 8.838 -4.741 1.00 88.06 179 GLU A O 1
ATOM 1450 N N . LYS A 1 180 ? -1.373 9.282 -6.847 1.00 85.31 180 LYS A N 1
ATOM 1451 C CA . LYS A 1 180 ? -0.149 9.998 -6.464 1.00 85.31 180 LYS A CA 1
ATOM 1452 C C . LYS A 1 180 ? -0.434 11.153 -5.494 1.00 85.31 180 LYS A C 1
ATOM 1454 O O . LYS A 1 180 ? 0.260 11.309 -4.497 1.00 85.31 180 LYS A O 1
ATOM 1459 N N . SER A 1 181 ? -1.491 11.930 -5.724 1.00 81.56 181 SER A N 1
ATOM 1460 C CA . SER A 1 181 ? -1.934 13.002 -4.812 1.00 81.56 181 SER A CA 1
ATOM 1461 C C . SER A 1 181 ? -2.188 12.498 -3.386 1.00 81.56 181 SER A C 1
ATOM 1463 O O . SER A 1 181 ? -1.777 13.141 -2.419 1.00 81.56 181 SER A O 1
ATOM 1465 N N . THR A 1 182 ? -2.832 11.336 -3.268 1.00 81.06 182 THR A N 1
ATOM 1466 C CA . THR A 1 182 ? -3.105 10.652 -2.003 1.00 81.06 182 THR A CA 1
ATOM 1467 C C . THR A 1 182 ? -1.812 10.179 -1.356 1.00 81.06 182 THR A C 1
ATOM 1469 O O . THR A 1 182 ? -1.561 10.547 -0.210 1.00 81.06 182 THR A O 1
ATOM 1472 N N . ALA A 1 183 ? -0.963 9.449 -2.090 1.00 81.88 183 ALA A N 1
ATOM 1473 C CA . ALA A 1 183 ? 0.315 8.969 -1.572 1.00 81.88 183 ALA A CA 1
ATOM 1474 C C . ALA A 1 183 ? 1.122 10.115 -0.960 1.00 81.88 183 ALA A C 1
ATOM 1476 O O . ALA A 1 183 ? 1.457 10.059 0.219 1.00 81.88 183 ALA A O 1
ATOM 1477 N N . TYR A 1 184 ? 1.353 11.198 -1.714 1.00 78.62 184 TYR A N 1
ATOM 1478 C CA . TYR A 1 184 ? 2.187 12.328 -1.282 1.00 78.62 184 TYR A CA 1
ATOM 1479 C C . TYR A 1 184 ? 1.724 12.985 0.018 1.00 78.62 184 TYR A C 1
ATOM 1481 O O . TYR A 1 184 ? 2.554 13.474 0.782 1.00 78.62 184 TYR A O 1
ATOM 1489 N N . ALA A 1 185 ? 0.424 12.992 0.288 1.00 76.94 185 ALA A N 1
ATOM 1490 C CA . ALA A 1 185 ? -0.097 13.548 1.526 1.00 76.94 185 ALA A CA 1
ATOM 1491 C C . ALA A 1 185 ? 0.073 12.621 2.741 1.00 76.94 185 ALA A C 1
ATOM 1493 O O . ALA A 1 185 ? 0.051 13.094 3.875 1.00 76.94 185 ALA A O 1
ATOM 1494 N N . TRP A 1 186 ? 0.263 11.324 2.502 1.00 77.06 186 TRP A N 1
ATOM 1495 C CA . TRP A 1 186 ? 0.539 10.301 3.511 1.00 77.06 186 TRP A CA 1
ATOM 1496 C C . TRP A 1 186 ? 2.027 9.937 3.616 1.00 77.06 186 TRP A C 1
ATOM 1498 O O . TRP A 1 186 ? 2.395 9.051 4.387 1.00 77.06 186 TRP A O 1
ATOM 1508 N N . ARG A 1 187 ? 2.900 10.631 2.875 1.00 74.69 187 ARG A N 1
ATOM 1509 C CA . ARG A 1 187 ? 4.346 10.393 2.893 1.00 74.69 187 ARG A CA 1
ATOM 1510 C C . ARG A 1 187 ? 4.909 10.510 4.309 1.00 74.69 187 ARG A C 1
ATOM 1512 O O . ARG A 1 187 ? 4.766 11.558 4.937 1.00 74.69 187 ARG A O 1
ATOM 1519 N N . ASN A 1 188 ? 5.636 9.487 4.762 1.00 66.75 188 ASN A N 1
ATOM 1520 C CA . ASN A 1 188 ? 6.355 9.479 6.045 1.00 66.75 188 ASN A CA 1
ATOM 1521 C C . ASN A 1 188 ? 5.446 9.664 7.266 1.00 66.75 188 ASN A C 1
ATOM 1523 O O . ASN A 1 188 ? 5.874 10.155 8.318 1.00 66.75 188 ASN A O 1
ATOM 1527 N N . VAL A 1 189 ? 4.179 9.289 7.124 1.00 75.75 189 VAL A N 1
ATOM 1528 C CA . VAL A 1 189 ? 3.280 9.172 8.259 1.00 75.75 189 VAL A CA 1
ATOM 1529 C C . VAL A 1 189 ? 3.722 7.969 9.090 1.00 75.75 189 VAL A C 1
ATOM 1531 O O . VAL A 1 189 ? 3.897 6.866 8.576 1.00 75.75 189 VAL A O 1
ATOM 1534 N N . THR A 1 190 ? 3.894 8.183 10.391 1.00 77.31 190 THR A N 1
ATOM 1535 C CA . THR A 1 190 ? 4.104 7.112 11.370 1.00 77.31 190 THR A CA 1
ATOM 1536 C C . THR A 1 190 ? 2.902 7.068 12.294 1.00 77.31 190 THR A C 1
ATOM 1538 O O . THR A 1 190 ? 2.603 8.067 12.946 1.00 77.31 190 THR A O 1
ATOM 1541 N N . ILE A 1 191 ? 2.240 5.918 12.360 1.00 77.50 191 ILE A N 1
ATOM 1542 C CA . ILE A 1 191 ? 1.139 5.668 13.286 1.00 77.50 191 ILE A CA 1
ATOM 1543 C C . ILE A 1 191 ? 1.680 4.794 14.414 1.00 77.50 191 ILE A C 1
ATOM 1545 O O . ILE A 1 191 ? 2.006 3.628 14.202 1.00 77.50 191 ILE A O 1
ATOM 1549 N N . GLU A 1 192 ? 1.816 5.366 15.605 1.00 75.50 192 GLU A N 1
ATOM 1550 C CA . GLU A 1 192 ? 2.335 4.651 16.773 1.00 75.50 192 GLU A CA 1
ATOM 1551 C C . GLU 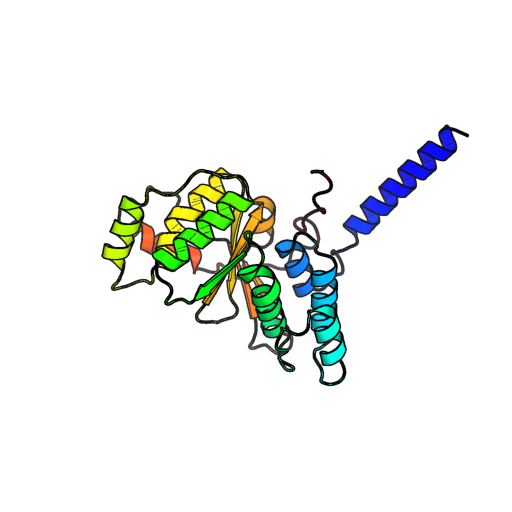A 1 192 ? 1.218 3.862 17.471 1.00 75.50 192 GLU A C 1
ATOM 1553 O O . GLU A 1 192 ? 0.058 4.298 17.556 1.00 75.50 192 GLU A O 1
ATOM 1558 N N . ASP A 1 193 ? 1.552 2.684 17.995 1.00 71.81 193 ASP A N 1
ATOM 1559 C CA . ASP A 1 193 ? 0.726 2.071 19.025 1.00 71.81 193 ASP A CA 1
ATOM 1560 C C . ASP A 1 193 ? 0.906 2.861 20.343 1.00 71.81 193 ASP A C 1
ATOM 1562 O O . ASP A 1 193 ? 2.026 3.279 20.669 1.00 71.81 193 ASP A O 1
ATOM 1566 N N . PRO A 1 194 ? -0.162 3.114 21.125 1.00 59.50 194 PRO A N 1
ATOM 1567 C CA . PRO A 1 194 ? -0.041 3.666 22.475 1.00 59.50 194 PRO A CA 1
ATOM 1568 C C . PRO A 1 194 ? 1.020 2.975 23.355 1.00 59.50 194 PRO A C 1
ATOM 1570 O O . PRO A 1 194 ? 1.584 3.638 24.232 1.00 59.50 194 PRO A O 1
ATOM 1573 N N . ASN A 1 195 ? 1.340 1.702 23.085 1.00 57.56 195 ASN A N 1
ATOM 1574 C CA . ASN A 1 195 ? 2.387 0.929 23.761 1.00 57.56 195 ASN A CA 1
ATOM 1575 C C . ASN A 1 195 ? 3.751 0.921 23.025 1.00 57.56 195 ASN A C 1
ATOM 1577 O O . ASN A 1 195 ? 4.497 -0.038 23.122 1.00 57.56 195 ASN A O 1
ATOM 1581 N N . LYS A 1 196 ? 4.099 2.019 22.342 1.00 55.84 196 LYS A N 1
ATOM 1582 C CA . LYS A 1 196 ? 5.443 2.548 21.987 1.00 55.84 196 LYS A CA 1
ATOM 1583 C C . LYS A 1 196 ? 6.496 1.696 21.257 1.00 55.84 196 LYS A C 1
ATOM 1585 O O . LYS A 1 196 ? 7.424 2.316 20.738 1.00 55.84 196 LYS A O 1
ATOM 1590 N N . GLU A 1 197 ? 6.403 0.376 21.182 1.00 61.09 197 GLU A N 1
ATOM 1591 C CA . GLU A 1 197 ? 7.358 -0.431 20.399 1.00 61.09 197 GLU A CA 1
ATOM 1592 C C . GLU A 1 197 ? 6.851 -0.671 18.976 1.00 61.09 197 GLU A C 1
ATOM 1594 O O . GLU A 1 197 ? 7.615 -0.555 18.018 1.00 61.09 197 GLU A O 1
ATOM 1599 N N . ASP A 1 198 ? 5.540 -0.841 18.821 1.00 68.56 198 ASP A N 1
ATOM 1600 C CA . ASP A 1 198 ? 4.933 -1.140 17.533 1.00 68.56 198 ASP A CA 1
ATOM 1601 C C . ASP A 1 198 ? 4.450 0.114 16.808 1.00 68.56 198 ASP A C 1
ATOM 1603 O O . ASP A 1 198 ? 3.789 1.001 17.363 1.00 68.56 198 ASP A O 1
ATOM 1607 N N . ARG A 1 199 ? 4.786 0.200 15.524 1.00 73.69 199 ARG A N 1
ATOM 1608 C CA . ARG A 1 199 ? 4.466 1.342 14.669 1.00 73.69 199 ARG A CA 1
ATOM 1609 C C . ARG A 1 199 ? 4.150 0.863 13.267 1.00 73.69 199 ARG A C 1
ATOM 1611 O O . ARG A 1 199 ? 4.762 -0.077 12.785 1.00 73.69 199 ARG A O 1
ATOM 1618 N N . LEU A 1 200 ? 3.241 1.569 12.611 1.00 78.12 200 LEU A N 1
ATOM 1619 C CA . LEU A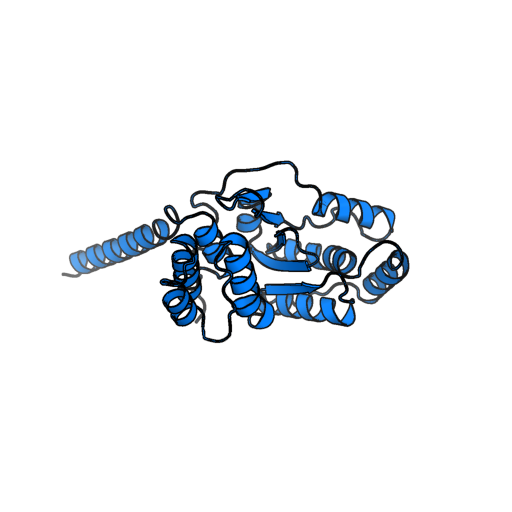 1 200 ? 3.033 1.461 11.176 1.00 78.12 200 LEU A CA 1
ATOM 1620 C C . LEU A 1 200 ? 3.683 2.669 10.512 1.00 78.12 200 LEU A C 1
ATOM 1622 O O . LEU A 1 200 ? 3.282 3.810 10.765 1.00 78.12 200 LEU A O 1
ATOM 1626 N N . ILE A 1 201 ? 4.694 2.432 9.686 1.00 77.31 201 ILE A N 1
ATOM 1627 C CA . ILE A 1 201 ? 5.324 3.461 8.866 1.00 77.31 201 ILE A CA 1
ATOM 1628 C C . ILE A 1 201 ? 4.773 3.336 7.454 1.00 77.31 201 ILE A C 1
ATOM 1630 O O . ILE A 1 201 ? 4.829 2.277 6.840 1.00 77.31 201 ILE A O 1
ATOM 1634 N N . ILE A 1 202 ? 4.257 4.445 6.936 1.00 79.50 202 ILE A N 1
ATOM 1635 C CA . ILE A 1 202 ? 3.761 4.532 5.568 1.00 79.50 202 ILE A CA 1
ATOM 1636 C C . ILE A 1 202 ? 4.840 5.210 4.730 1.00 79.50 202 ILE A C 1
ATOM 1638 O O . ILE A 1 202 ? 5.171 6.384 4.951 1.00 79.50 202 ILE A O 1
ATOM 1642 N N . GLN A 1 203 ? 5.391 4.473 3.770 1.00 79.38 203 GLN A N 1
ATOM 1643 C CA . GLN A 1 203 ? 6.445 4.966 2.888 1.00 79.38 203 GLN A CA 1
ATOM 1644 C C . GLN A 1 203 ? 5.949 4.994 1.449 1.00 79.38 203 GLN A C 1
ATOM 1646 O O . GLN A 1 203 ? 5.291 4.074 0.979 1.00 79.38 203 GLN A O 1
ATOM 1651 N N . ILE A 1 204 ? 6.256 6.076 0.737 1.00 81.88 204 ILE A N 1
ATOM 1652 C CA . ILE A 1 204 ? 5.998 6.143 -0.701 1.00 81.88 204 ILE A CA 1
ATOM 1653 C C . ILE A 1 204 ? 7.242 5.659 -1.413 1.00 81.88 204 ILE A C 1
ATOM 1655 O O . ILE A 1 204 ? 8.331 6.192 -1.186 1.00 81.88 204 ILE A O 1
ATOM 1659 N N . VAL A 1 205 ? 7.049 4.745 -2.350 1.00 80.62 205 VAL A N 1
ATOM 1660 C CA . VAL A 1 205 ? 8.095 4.340 -3.275 1.00 80.62 205 VAL A CA 1
ATOM 1661 C C . VAL A 1 205 ? 8.323 5.481 -4.259 1.00 80.62 205 VAL A C 1
ATOM 1663 O O . VAL A 1 205 ? 7.455 5.817 -5.069 1.00 80.62 205 VAL A O 1
ATOM 1666 N N . THR A 1 206 ? 9.485 6.121 -4.162 1.00 77.69 206 THR A N 1
ATOM 1667 C CA . THR A 1 206 ? 9.855 7.193 -5.089 1.00 77.69 206 THR A CA 1
ATOM 1668 C C . THR A 1 206 ? 10.449 6.559 -6.344 1.00 77.69 206 THR A C 1
ATOM 1670 O O . THR A 1 206 ? 11.437 5.839 -6.225 1.00 77.69 206 THR A O 1
ATOM 1673 N N . PRO A 1 207 ? 9.883 6.799 -7.540 1.00 76.19 207 PRO A N 1
ATOM 1674 C CA . PRO A 1 207 ? 10.414 6.204 -8.753 1.00 76.19 207 PRO A CA 1
ATOM 1675 C C . PRO A 1 207 ? 11.810 6.773 -9.070 1.00 76.19 207 PRO A C 1
ATOM 1677 O O . PRO A 1 207 ? 12.023 7.984 -8.887 1.00 76.19 207 PRO A O 1
ATOM 1680 N N . PRO A 1 208 ? 12.727 5.943 -9.597 1.00 73.31 208 PRO A N 1
ATOM 1681 C CA . PRO A 1 208 ? 14.021 6.398 -10.092 1.00 73.31 208 PRO A CA 1
ATOM 1682 C C . PRO A 1 208 ? 13.862 7.567 -11.067 1.00 73.31 208 PRO A C 1
ATOM 1684 O O . PRO A 1 208 ? 13.003 7.542 -11.953 1.00 73.31 208 PRO A O 1
ATOM 1687 N N . GLN A 1 209 ? 14.672 8.613 -10.880 1.00 64.75 209 GLN A N 1
ATOM 1688 C CA . GLN A 1 209 ? 14.696 9.778 -11.775 1.00 64.75 209 GLN A CA 1
ATOM 1689 C C . GLN A 1 209 ? 15.606 9.557 -12.992 1.00 64.75 209 GLN A C 1
ATOM 1691 O O . GLN A 1 209 ? 15.425 10.224 -14.012 1.00 64.75 209 GLN A O 1
ATOM 1696 N N . GLU A 1 210 ? 16.564 8.634 -12.887 1.00 62.41 210 GLU A N 1
ATOM 1697 C CA . GLU A 1 210 ? 17.548 8.321 -13.924 1.00 62.41 210 GLU A CA 1
ATOM 1698 C C . GLU A 1 210 ? 17.231 7.000 -14.639 1.00 62.41 210 GLU A C 1
ATOM 1700 O O . GLU A 1 210 ? 16.388 6.211 -14.207 1.00 62.41 210 GLU A O 1
ATOM 1705 N N . ASP A 1 211 ? 17.874 6.803 -15.788 1.00 64.81 211 ASP A N 1
ATOM 1706 C CA . ASP A 1 211 ? 17.816 5.553 -16.540 1.00 64.81 211 ASP A CA 1
ATOM 1707 C C . ASP A 1 211 ? 18.534 4.462 -15.737 1.00 64.81 211 ASP A C 1
ATOM 1709 O O . ASP A 1 211 ? 19.744 4.550 -15.557 1.00 64.81 211 ASP A O 1
ATOM 1713 N N . LEU A 1 212 ? 17.803 3.436 -15.286 1.00 69.31 212 LEU A N 1
ATOM 1714 C CA . LEU A 1 212 ? 18.287 2.351 -14.414 1.00 69.31 212 LEU A CA 1
ATOM 1715 C C . LEU A 1 212 ? 19.379 1.463 -15.035 1.00 69.31 212 LEU A C 1
ATOM 1717 O O . LEU A 1 212 ? 19.685 0.410 -14.499 1.00 69.31 212 LEU A O 1
ATOM 1721 N N . SER A 1 213 ? 19.969 1.860 -16.158 1.00 60.84 213 SER A N 1
ATOM 1722 C CA . SER A 1 213 ? 20.963 1.119 -16.940 1.00 60.84 213 SER A CA 1
ATOM 1723 C C . SER A 1 213 ? 22.251 0.711 -16.202 1.00 60.84 213 SER A C 1
ATOM 1725 O O . SER A 1 213 ? 23.092 0.042 -16.809 1.00 60.84 213 SER A O 1
ATOM 1727 N N . LYS A 1 214 ? 22.465 1.132 -14.946 1.00 64.00 214 LYS A N 1
ATOM 1728 C CA . LYS A 1 214 ? 23.668 0.817 -14.164 1.00 64.00 214 LYS A CA 1
ATOM 1729 C C . LYS A 1 214 ? 23.340 0.422 -12.735 1.00 64.00 214 LYS A C 1
ATOM 1731 O O . LYS A 1 214 ? 22.412 0.939 -12.124 1.00 64.00 214 LYS A O 1
ATOM 1736 N N . ALA A 1 215 ? 24.220 -0.406 -12.177 1.00 60.69 215 ALA A N 1
ATOM 1737 C CA . ALA A 1 215 ? 24.046 -0.940 -10.843 1.00 60.69 215 ALA A CA 1
ATOM 1738 C C . ALA A 1 215 ? 24.018 0.137 -9.730 1.00 60.69 215 ALA A C 1
ATOM 1740 O O . ALA A 1 215 ? 23.118 0.182 -8.899 1.00 60.69 215 ALA A O 1
ATOM 1741 N N . GLN A 1 216 ? 24.962 1.077 -9.765 1.00 62.91 216 GLN A N 1
ATOM 1742 C CA . GLN A 1 216 ? 25.044 2.152 -8.771 1.00 62.91 216 GLN A CA 1
ATOM 1743 C C . GLN A 1 216 ? 23.741 2.973 -8.658 1.00 62.91 216 GLN A C 1
ATOM 1745 O O . GLN A 1 216 ? 23.396 3.435 -7.573 1.00 62.91 216 GLN A O 1
ATOM 1750 N N . ASP A 1 217 ? 22.998 3.114 -9.759 1.00 66.19 217 ASP A N 1
ATOM 1751 C CA . ASP A 1 217 ? 21.764 3.899 -9.802 1.00 66.19 217 ASP A CA 1
ATOM 1752 C C . ASP A 1 217 ? 20.618 3.187 -9.048 1.00 66.19 217 ASP A C 1
ATOM 1754 O O . ASP A 1 217 ? 19.706 3.844 -8.548 1.00 66.19 217 ASP A O 1
ATOM 1758 N N . LEU A 1 218 ? 20.664 1.852 -8.920 1.00 65.06 218 LEU A N 1
ATOM 1759 C CA . LEU A 1 218 ? 19.687 1.059 -8.162 1.00 65.06 218 LEU A CA 1
ATOM 1760 C C . LEU A 1 218 ? 19.941 1.097 -6.651 1.00 65.06 218 LEU A C 1
ATOM 1762 O O . LEU A 1 218 ? 18.982 1.216 -5.890 1.00 65.06 218 LEU A O 1
ATOM 1766 N N . ASP A 1 219 ? 21.203 1.088 -6.217 1.00 66.75 219 ASP A N 1
ATOM 1767 C CA . ASP A 1 219 ? 21.550 1.238 -4.796 1.00 66.75 219 ASP A CA 1
ATOM 1768 C C . ASP A 1 219 ? 21.028 2.570 -4.234 1.00 66.75 219 ASP A C 1
ATOM 1770 O O . ASP A 1 219 ? 20.405 2.613 -3.172 1.00 66.75 219 ASP A O 1
ATOM 1774 N N . GLU A 1 220 ? 21.196 3.662 -4.987 1.00 65.00 220 GLU A N 1
ATOM 1775 C CA . GLU A 1 220 ? 20.685 4.983 -4.602 1.00 65.00 220 GLU A CA 1
ATOM 1776 C C . GLU A 1 220 ? 19.149 5.024 -4.551 1.00 65.00 220 GLU A C 1
ATOM 1778 O O . GLU A 1 220 ? 18.570 5.698 -3.694 1.00 65.00 220 GLU A O 1
ATOM 1783 N N . VAL A 1 221 ? 18.470 4.286 -5.435 1.00 62.53 221 VAL A N 1
ATOM 1784 C CA . VAL A 1 221 ? 17.007 4.132 -5.410 1.00 62.53 221 VAL A CA 1
ATOM 1785 C C . VAL A 1 221 ? 16.565 3.404 -4.146 1.00 62.53 221 VAL A C 1
ATOM 1787 O O . VAL A 1 221 ? 15.586 3.823 -3.526 1.00 62.53 221 VAL A O 1
ATOM 1790 N N . PHE A 1 222 ? 17.293 2.373 -3.718 1.00 65.75 222 PHE A N 1
ATOM 1791 C CA . PHE A 1 222 ? 16.983 1.628 -2.497 1.00 65.75 222 PHE A CA 1
ATOM 1792 C C . PHE A 1 222 ? 17.229 2.458 -1.247 1.00 65.75 222 PHE A C 1
ATOM 1794 O O . PHE A 1 222 ? 16.338 2.554 -0.401 1.00 65.75 222 PHE A O 1
ATOM 1801 N N . ASP A 1 223 ? 18.365 3.143 -1.165 1.00 67.06 223 ASP A N 1
ATOM 1802 C CA . ASP A 1 223 ? 18.642 4.078 -0.078 1.00 67.06 223 ASP A CA 1
ATOM 1803 C C . ASP A 1 223 ? 17.575 5.175 -0.013 1.00 67.06 223 ASP A C 1
ATOM 1805 O O . ASP A 1 223 ? 17.090 5.513 1.067 1.00 67.06 223 ASP A O 1
ATOM 1809 N N . LEU A 1 224 ? 17.135 5.701 -1.160 1.00 62.12 224 LEU A N 1
ATOM 1810 C CA . LEU A 1 224 ? 16.081 6.710 -1.211 1.00 62.12 224 LEU A CA 1
ATOM 1811 C C . LEU A 1 224 ? 14.721 6.152 -0.772 1.00 62.12 224 LEU A C 1
ATOM 1813 O O . LEU A 1 224 ? 13.996 6.836 -0.046 1.00 62.12 224 LEU A O 1
ATOM 1817 N N . MET A 1 225 ? 14.382 4.930 -1.188 1.00 60.88 225 MET A N 1
ATOM 1818 C CA . MET A 1 225 ? 13.144 4.244 -0.811 1.00 60.88 225 MET A CA 1
ATOM 1819 C C . MET A 1 225 ? 13.098 3.900 0.680 1.00 60.88 225 MET A C 1
ATOM 1821 O O . MET A 1 225 ? 12.042 4.040 1.292 1.00 60.88 225 MET A O 1
ATOM 1825 N N . MET A 1 226 ? 14.235 3.517 1.265 1.00 56.50 226 MET A N 1
ATOM 1826 C CA . MET A 1 226 ? 14.359 3.142 2.677 1.00 56.50 226 MET A CA 1
ATOM 1827 C C . MET A 1 226 ? 14.659 4.340 3.592 1.00 56.50 226 MET A C 1
ATOM 1829 O O . MET A 1 226 ? 14.467 4.271 4.811 1.00 56.50 226 MET A O 1
ATOM 1833 N N . SER A 1 227 ? 15.109 5.469 3.036 1.00 55.56 227 SER A N 1
ATOM 1834 C CA . SER A 1 227 ? 15.334 6.694 3.800 1.00 55.56 227 SER A CA 1
ATOM 1835 C C . SER A 1 227 ? 14.003 7.320 4.230 1.00 55.56 227 SER A C 1
ATOM 1837 O O . SER A 1 227 ? 13.218 7.824 3.427 1.00 55.56 227 SER A O 1
ATOM 1839 N N . SER A 1 228 ? 13.744 7.342 5.540 1.00 52.50 228 SER A N 1
ATOM 1840 C CA . SER A 1 228 ? 12.625 8.099 6.105 1.00 52.50 228 SER A CA 1
ATOM 1841 C C . SER A 1 228 ? 13.111 9.494 6.528 1.00 52.50 228 SER A C 1
ATOM 1843 O O . SER A 1 228 ? 13.835 9.607 7.520 1.00 52.50 228 SER A O 1
ATOM 1845 N N . PRO A 1 229 ? 12.730 10.591 5.842 1.00 47.84 229 PRO A N 1
ATOM 1846 C CA . PRO A 1 229 ? 13.207 11.946 6.143 1.00 47.84 229 PRO A CA 1
ATOM 1847 C C . PRO A 1 229 ? 12.536 12.583 7.381 1.00 47.84 229 PRO A C 1
ATOM 1849 O O . PRO A 1 229 ? 12.468 13.805 7.502 1.00 47.84 229 PRO A O 1
ATOM 1852 N N . GLY A 1 230 ? 12.065 11.770 8.330 1.00 53.56 230 GLY A N 1
ATOM 1853 C CA . GLY A 1 230 ? 11.430 12.218 9.568 1.00 53.56 230 GLY A CA 1
ATOM 1854 C C . GLY A 1 230 ? 9.899 12.248 9.514 1.00 53.56 230 GLY A C 1
ATOM 1855 O O . GLY A 1 230 ? 9.275 12.229 8.454 1.00 53.56 230 GLY A O 1
ATOM 1856 N N . ARG A 1 231 ? 9.299 12.259 10.710 1.00 57.59 231 ARG A N 1
ATOM 1857 C CA . ARG A 1 231 ? 7.858 12.078 10.943 1.00 57.59 231 ARG A CA 1
ATOM 1858 C C . ARG A 1 231 ? 7.047 13.295 10.506 1.00 57.59 231 ARG A C 1
ATOM 1860 O O . ARG A 1 231 ? 7.347 14.415 10.925 1.00 57.59 231 ARG A O 1
ATOM 1867 N N . ILE A 1 232 ? 5.967 13.061 9.763 1.00 60.03 232 ILE A N 1
ATOM 1868 C CA . ILE A 1 232 ? 4.960 14.080 9.435 1.00 60.03 232 ILE A CA 1
ATOM 1869 C C . ILE A 1 232 ? 3.608 13.667 10.058 1.00 60.03 232 ILE A C 1
ATOM 1871 O O . ILE A 1 232 ? 3.290 12.477 10.067 1.00 60.03 232 ILE A O 1
ATOM 1875 N N . PRO A 1 233 ? 2.808 14.603 10.613 1.00 58.69 233 PRO A N 1
ATOM 1876 C CA . PRO A 1 233 ? 1.477 14.291 11.144 1.00 58.69 233 PRO A CA 1
ATOM 1877 C C . PRO A 1 233 ? 0.505 13.764 10.075 1.00 58.69 233 PRO A C 1
ATOM 1879 O O . PRO A 1 233 ? 0.562 14.189 8.921 1.00 58.69 233 PRO A O 1
ATOM 1882 N N . VAL A 1 234 ? -0.451 12.915 10.475 1.00 63.91 234 VAL A N 1
ATOM 1883 C CA . VAL A 1 234 ? -1.479 12.348 9.579 1.00 63.91 234 VAL A CA 1
ATOM 1884 C C . VAL A 1 234 ? -2.379 13.439 8.976 1.00 63.91 234 VAL A C 1
ATOM 1886 O O . VAL A 1 234 ? -2.943 14.246 9.729 1.00 63.91 234 VAL A O 1
ATOM 1889 N N . PRO A 1 235 ? -2.616 13.452 7.649 1.00 62.09 235 PRO A N 1
ATOM 1890 C CA . PRO A 1 235 ? -3.487 14.438 7.011 1.00 62.09 235 PRO A CA 1
ATOM 1891 C C . PRO A 1 235 ? -4.945 14.338 7.502 1.00 62.09 235 PRO A C 1
ATOM 1893 O O . PRO A 1 235 ? -5.517 13.256 7.640 1.00 62.09 235 PRO A O 1
ATOM 1896 N N . TYR A 1 236 ? -5.582 15.487 7.762 1.00 55.72 236 TYR A N 1
ATOM 1897 C CA . TYR A 1 236 ? -6.939 15.553 8.332 1.00 55.72 236 TYR A CA 1
ATOM 1898 C C . TYR A 1 236 ? -8.053 15.101 7.371 1.00 55.72 236 TYR A C 1
ATOM 1900 O O . TYR A 1 236 ? -8.976 14.413 7.798 1.00 55.72 236 TYR A O 1
ATOM 1908 N N . SER A 1 237 ? -8.008 15.487 6.093 1.00 57.88 237 SER A N 1
ATOM 1909 C CA . SER A 1 237 ? -9.079 15.171 5.123 1.00 57.88 237 SER A CA 1
ATOM 1910 C C . SER A 1 237 ? -8.663 15.179 3.653 1.00 57.88 237 SER A C 1
ATOM 1912 O O . SER A 1 237 ? -9.374 14.615 2.828 1.00 57.88 237 SER A O 1
ATOM 1914 N N . ALA A 1 238 ? -7.537 15.802 3.300 1.00 47.91 238 ALA A N 1
ATOM 1915 C CA . ALA A 1 238 ? -7.185 16.146 1.919 1.00 47.91 238 ALA A CA 1
ATOM 1916 C C . ALA A 1 238 ? -6.828 14.946 1.013 1.00 47.91 238 ALA A C 1
ATOM 1918 O O . ALA A 1 238 ? -6.331 15.140 -0.093 1.00 47.91 238 ALA A O 1
ATOM 1919 N N . SER A 1 239 ? -6.993 13.716 1.502 1.00 60.97 239 SER A N 1
ATOM 1920 C CA . SER A 1 239 ? -6.282 12.535 0.983 1.00 60.97 239 SER A CA 1
ATOM 1921 C C . SER A 1 239 ? -6.971 11.221 1.337 1.00 60.97 239 SER A C 1
ATOM 1923 O O . SER A 1 239 ? -6.360 10.161 1.254 1.00 60.97 239 SER A O 1
ATOM 1925 N N . LEU A 1 240 ? -8.220 11.281 1.807 1.00 64.44 240 LEU A N 1
ATOM 1926 C CA . LEU A 1 240 ? -9.061 10.094 1.857 1.00 64.44 240 LEU A CA 1
ATOM 1927 C C . LEU A 1 240 ? -9.765 9.997 0.507 1.00 64.44 240 LEU A C 1
ATOM 1929 O O . LEU A 1 240 ? -10.269 11.023 0.037 1.00 64.44 240 LEU A O 1
ATOM 1933 N N . PRO A 1 241 ? -9.816 8.811 -0.121 1.00 56.81 241 PRO A N 1
ATOM 1934 C CA . PRO A 1 241 ? -10.555 8.659 -1.357 1.00 56.81 241 PRO A CA 1
ATOM 1935 C C . PRO A 1 241 ? -11.985 9.138 -1.107 1.00 56.81 241 PRO A C 1
ATOM 1937 O O . PRO A 1 241 ? -12.623 8.757 -0.127 1.00 56.81 241 PRO A O 1
ATOM 1940 N N . LEU A 1 242 ? -12.513 10.016 -1.955 1.00 54.19 242 LEU A N 1
ATOM 1941 C CA . LEU A 1 242 ? -13.962 10.106 -2.063 1.00 54.19 242 LEU A CA 1
ATOM 1942 C C . LEU A 1 242 ? -14.363 8.793 -2.720 1.00 54.19 242 LEU A C 1
ATOM 1944 O O . LEU A 1 242 ? -13.775 8.452 -3.746 1.00 54.19 242 LEU A O 1
ATOM 1948 N N . LYS A 1 243 ? -15.301 8.043 -2.119 1.00 46.72 243 LYS A N 1
ATOM 1949 C CA . LYS A 1 243 ? -15.829 6.803 -2.712 1.00 46.72 243 LYS A CA 1
ATOM 1950 C C . LYS A 1 243 ? -15.948 7.028 -4.217 1.00 46.72 243 LYS A C 1
ATOM 1952 O O . LYS A 1 243 ? -16.589 8.012 -4.596 1.00 46.72 243 LYS A O 1
ATOM 1957 N N . LYS A 1 244 ? -15.315 6.183 -5.045 1.00 41.50 244 LYS A N 1
ATOM 1958 C CA . LYS A 1 244 ? -15.470 6.219 -6.510 1.00 41.50 244 LYS A CA 1
ATOM 1959 C C . LYS A 1 244 ? -16.945 5.963 -6.837 1.00 41.50 244 LYS A C 1
ATOM 1961 O O . LYS A 1 244 ? -17.361 4.859 -7.161 1.00 41.50 244 LYS A O 1
ATOM 1966 N N . ILE A 1 245 ? -17.783 6.981 -6.682 1.00 32.44 245 ILE A N 1
ATOM 1967 C CA . ILE A 1 245 ? -19.115 7.026 -7.250 1.00 32.44 245 ILE A CA 1
ATOM 1968 C C . ILE A 1 245 ? -18.833 7.373 -8.699 1.00 32.44 245 ILE A C 1
ATOM 1970 O O . ILE A 1 245 ? -18.648 8.549 -8.988 1.00 32.44 245 ILE A O 1
ATOM 1974 N N . LEU A 1 246 ? -18.679 6.345 -9.540 1.00 34.00 246 LEU A N 1
ATOM 1975 C CA . LEU A 1 246 ? -18.917 6.308 -10.991 1.00 34.00 246 LEU A CA 1
ATOM 1976 C C . LEU A 1 246 ? -18.021 5.242 -11.640 1.00 34.00 246 LEU A C 1
ATOM 1978 O O . LEU A 1 246 ? -16.890 5.520 -12.027 1.00 34.00 246 LEU A O 1
ATOM 1982 N N . THR A 1 247 ? -18.551 4.024 -11.752 1.00 29.97 247 THR A N 1
ATOM 1983 C CA . THR A 1 247 ? -18.457 3.142 -12.935 1.00 29.97 247 THR A CA 1
ATOM 1984 C C . THR A 1 247 ? -19.342 1.915 -12.678 1.00 29.97 247 THR A C 1
ATOM 1986 O O . THR A 1 247 ? -18.898 0.894 -12.165 1.00 29.97 247 THR A O 1
ATOM 1989 N N . LEU A 1 248 ? -20.638 2.078 -12.961 1.00 31.47 248 LEU A N 1
ATOM 1990 C CA . LEU A 1 248 ? -21.521 1.008 -13.432 1.00 31.47 248 LEU A CA 1
ATOM 1991 C C . LEU A 1 248 ? -21.722 1.248 -14.928 1.00 31.47 248 LEU A C 1
ATOM 1993 O O . LEU A 1 248 ? -21.883 2.442 -15.279 1.00 31.47 248 LEU A O 1
#

Secondary structure (DSSP, 8-state):
-HHHHHHHHHHHHHHHHHHHHHTTTTS-HHHHHHHHHTTS-HHHHHHHHHHHT---HHHHHHHHHHH-TT----TT-HHHHHHHHHIIIIITT-TTEEEEETT--HHHHHHHHHHHHHHTT------HHHHHHHHHHHTTTS-HHHHHHHHHHHHHHHTTEEEEEEESSSSEEEEEEEEHHHHHHHTTEEEE-TTSS-EEEEEE-PPPSS---SHHHHHHHHHHHH-----BPPPSSTTSPP------

Radius of gyration: 20.02 Å; chains: 1; bounding box: 69×41×46 Å

Foldseek 3Di:
DVVVVVVVVVVVVVVVVVVLLVVQLPDPLQLLVQLQFVVPDPLLSVLLVLLVVAQDPVSVVVSCVSLDVPADADRPFSQVSSVSSCCVVDQVPPLQKHKFQQQDACVVVQVSLCSNCVSVVHPDHFDVVQLVVLCVVCVVPGGSVLSRLQRSQVSQVVVQKWWKWKDFPDSMTIIGIGGPQQLVLLAQAWDDDPVGPTIIGIHIQDHQPDDPNDNVSSVVSVCVRPDRPDHDHHDSRRRRNSRPPDDD